Protein AF-A0A6P1E0A5-F1 (afdb_monomer)

Radius of gyration: 23.06 Å; Cα contacts (8 Å, |Δi|>4): 141; chains: 1; bounding box: 55×41×61 Å

Foldseek 3Di:
DDDLDDADPCLLVLCCVFLNNVLVVLLVVLCVVVVDDPSLSRLLSLLSSVVRVVCVVVVHHLQPDDPVVLVCCLPPDLVVDPDDDPHDSPSVSNVVSSVSSNVSCVVVVSYDDDPPPQFLLNVVLVVVLCCCCPVVVDDPVVSVVVSVLSSVLQCVPAVRHHDDVVPDDPVSVVVSVVVVVVVDDDDDDD

Mean predicted aligned error: 14.22 Å

Organism: NCBI:txid329406

pLDDT: mean 79.17, std 15.03, range [32.56, 96.06]

Structure (mmCIF, N/CA/C/O backbone):
data_AF-A0A6P1E0A5-F1
#
_entry.id   AF-A0A6P1E0A5-F1
#
loop_
_atom_site.group_PDB
_atom_site.id
_atom_site.type_symbol
_atom_site.label_atom_id
_atom_site.label_alt_id
_atom_site.label_comp_id
_atom_site.label_asym_id
_atom_site.label_entity_id
_atom_site.label_seq_id
_atom_site.pdbx_PDB_ins_code
_atom_site.Cartn_x
_atom_site.Cartn_y
_atom_site.Cartn_z
_atom_site.occupancy
_atom_site.B_iso_or_equiv
_atom_site.auth_seq_id
_atom_site.auth_comp_id
_atom_site.auth_asym_id
_atom_site.auth_atom_id
_atom_site.pdbx_PDB_model_num
ATOM 1 N N . MET A 1 1 ? 27.255 8.316 -1.047 1.00 32.91 1 MET A N 1
ATOM 2 C CA . MET A 1 1 ? 27.392 8.522 -2.504 1.00 32.91 1 MET A CA 1
ATOM 3 C C . MET A 1 1 ? 27.070 7.199 -3.178 1.00 32.91 1 MET A C 1
ATOM 5 O O . MET A 1 1 ? 27.947 6.353 -3.277 1.00 32.91 1 MET A O 1
ATOM 9 N N . SER A 1 2 ? 25.804 6.977 -3.526 1.00 33.69 2 SER A N 1
ATOM 10 C CA . SER A 1 2 ? 25.367 5.739 -4.181 1.00 33.69 2 SER A CA 1
ATOM 11 C C . SER A 1 2 ? 25.356 5.966 -5.686 1.00 33.69 2 SER A C 1
ATOM 13 O O . SER A 1 2 ? 24.754 6.924 -6.163 1.00 33.69 2 SER A O 1
ATOM 15 N N . ALA A 1 3 ? 26.085 5.127 -6.417 1.00 36.06 3 ALA A N 1
ATOM 16 C CA . ALA A 1 3 ? 26.176 5.195 -7.865 1.00 36.06 3 ALA A CA 1
ATOM 17 C C . ALA A 1 3 ? 24.828 4.811 -8.489 1.00 36.06 3 ALA A C 1
ATOM 19 O O . ALA A 1 3 ? 24.363 3.682 -8.333 1.00 36.06 3 ALA A O 1
ATOM 20 N N . THR A 1 4 ? 24.211 5.752 -9.203 1.00 46.88 4 THR A N 1
ATOM 21 C CA . THR A 1 4 ? 23.008 5.523 -10.005 1.00 46.88 4 THR A CA 1
ATOM 22 C C . THR A 1 4 ? 23.359 4.561 -11.133 1.00 46.88 4 THR A C 1
ATOM 24 O O . THR A 1 4 ? 24.005 4.929 -12.114 1.00 46.88 4 THR A O 1
ATOM 27 N N . ARG A 1 5 ? 22.988 3.293 -10.971 1.00 43.75 5 ARG A N 1
ATOM 28 C CA . ARG A 1 5 ? 23.180 2.276 -12.000 1.00 43.75 5 ARG A CA 1
ATOM 29 C C . ARG A 1 5 ? 22.113 2.495 -13.085 1.00 43.75 5 ARG A C 1
ATOM 31 O O . ARG A 1 5 ? 20.936 2.564 -12.736 1.00 43.75 5 ARG A O 1
ATOM 38 N N . PRO A 1 6 ? 22.477 2.632 -14.371 1.00 39.66 6 PRO A N 1
ATOM 39 C CA . PRO A 1 6 ? 21.490 2.848 -15.423 1.00 39.66 6 PRO A CA 1
ATOM 40 C C . PRO A 1 6 ? 20.564 1.628 -15.528 1.00 39.66 6 PRO A C 1
ATOM 42 O O . PRO A 1 6 ? 21.035 0.486 -15.505 1.00 39.66 6 PRO A O 1
ATOM 45 N N . LEU A 1 7 ? 19.250 1.862 -15.627 1.00 51.41 7 LEU A N 1
ATOM 46 C CA . LEU A 1 7 ? 18.305 0.808 -15.997 1.00 51.41 7 LEU A CA 1
ATOM 47 C C . LEU A 1 7 ? 18.666 0.280 -17.383 1.00 51.41 7 LEU A C 1
ATOM 49 O O . LEU A 1 7 ? 18.986 1.056 -18.285 1.00 51.41 7 LEU A O 1
ATOM 53 N N . SER A 1 8 ? 18.590 -1.034 -17.569 1.00 52.09 8 SER A N 1
ATOM 54 C CA . SER A 1 8 ? 18.714 -1.611 -18.902 1.00 52.09 8 SER A CA 1
ATOM 55 C C . SER A 1 8 ? 17.467 -1.300 -19.746 1.00 52.09 8 SER A C 1
ATOM 57 O O . SER A 1 8 ? 16.379 -1.107 -19.193 1.00 52.09 8 SER A O 1
ATOM 59 N N . PRO A 1 9 ? 17.576 -1.313 -21.084 1.00 46.72 9 PRO A N 1
ATOM 60 C CA . PRO A 1 9 ? 16.407 -1.333 -21.959 1.00 46.72 9 PRO A CA 1
ATOM 61 C C . PRO A 1 9 ? 15.573 -2.579 -21.610 1.00 46.72 9 PRO A C 1
ATOM 63 O O . PRO A 1 9 ? 16.135 -3.669 -21.518 1.00 46.72 9 PRO A O 1
ATOM 66 N N . GLY A 1 10 ? 14.274 -2.428 -21.330 1.00 69.31 10 GLY A N 1
ATOM 67 C CA . GLY A 1 10 ? 13.364 -3.562 -21.086 1.00 69.31 10 GLY A CA 1
ATOM 68 C C . GLY A 1 10 ? 12.400 -3.428 -19.901 1.00 69.31 10 GLY A C 1
ATOM 69 O O . GLY A 1 10 ? 11.412 -4.150 -19.854 1.00 69.31 10 GLY A O 1
ATOM 70 N N . THR A 1 11 ? 12.607 -2.498 -18.963 1.00 79.75 11 THR A N 1
ATOM 71 C CA . THR A 1 11 ? 11.706 -2.335 -17.798 1.00 79.75 11 THR A CA 1
ATOM 72 C C . THR A 1 11 ? 10.289 -1.925 -18.206 1.00 79.75 11 THR A C 1
ATOM 74 O O . THR A 1 11 ? 9.312 -2.528 -17.772 1.00 79.75 11 THR A O 1
ATOM 77 N N . ARG A 1 12 ? 10.167 -0.923 -19.084 1.00 86.50 12 ARG A N 1
ATOM 78 C CA . ARG A 1 12 ? 8.861 -0.498 -19.606 1.00 86.50 12 ARG A CA 1
ATOM 79 C C . ARG A 1 12 ? 8.202 -1.577 -20.461 1.00 86.50 12 ARG A C 1
ATOM 81 O O . ARG A 1 12 ? 6.985 -1.698 -20.430 1.00 86.50 12 ARG A O 1
ATOM 88 N N . ASP A 1 13 ? 8.987 -2.362 -21.189 1.00 88.69 13 ASP A N 1
ATOM 89 C CA . ASP A 1 13 ? 8.454 -3.415 -22.056 1.00 88.69 13 ASP A CA 1
ATOM 90 C C . ASP A 1 13 ? 7.890 -4.581 -21.242 1.00 88.69 13 ASP A C 1
ATOM 92 O O . ASP A 1 13 ? 6.838 -5.104 -21.590 1.00 88.69 13 ASP A O 1
ATOM 96 N N . VAL A 1 14 ? 8.512 -4.910 -20.102 1.00 87.81 14 VAL A N 1
ATOM 97 C CA . VAL A 1 14 ? 7.944 -5.847 -19.119 1.00 87.81 14 VAL A CA 1
ATOM 98 C C . VAL A 1 14 ? 6.580 -5.362 -18.634 1.00 87.81 14 VAL A C 1
ATOM 100 O O . VAL A 1 14 ? 5.621 -6.121 -18.667 1.00 87.81 14 VAL A O 1
ATOM 103 N N . VAL A 1 15 ? 6.459 -4.093 -18.230 1.00 91.44 15 VAL A N 1
ATOM 104 C CA . VAL A 1 15 ? 5.166 -3.567 -17.756 1.00 91.44 15 VAL A CA 1
ATOM 105 C C . VAL A 1 15 ? 4.123 -3.577 -18.879 1.00 91.44 15 VAL A C 1
ATOM 107 O O . VAL A 1 15 ? 2.984 -3.974 -18.647 1.00 91.44 15 VAL A O 1
ATOM 110 N N . ARG A 1 16 ? 4.508 -3.214 -20.109 1.00 92.62 16 ARG A N 1
ATOM 111 C CA . ARG A 1 16 ? 3.626 -3.241 -21.292 1.00 92.62 16 ARG A CA 1
ATOM 112 C C . ARG A 1 16 ? 3.158 -4.641 -21.690 1.00 92.62 16 ARG A C 1
ATOM 114 O O . ARG A 1 16 ? 2.115 -4.753 -22.322 1.00 92.62 16 ARG A O 1
ATOM 121 N N . ALA A 1 17 ? 3.921 -5.679 -21.361 1.00 90.69 17 ALA A N 1
ATOM 122 C CA . ALA A 1 17 ? 3.547 -7.069 -21.606 1.00 90.69 17 ALA A CA 1
ATOM 123 C C . ALA A 1 17 ? 2.660 -7.664 -20.495 1.00 90.69 17 ALA A C 1
ATOM 125 O O . ALA A 1 17 ? 2.172 -8.780 -20.644 1.00 90.69 17 ALA A O 1
ATOM 126 N N . SER A 1 18 ? 2.437 -6.917 -19.410 1.00 91.19 18 SER A N 1
ATOM 127 C CA . SER A 1 18 ? 1.736 -7.376 -18.212 1.00 91.19 18 SER A CA 1
ATOM 128 C C . SER A 1 18 ? 0.316 -6.798 -18.101 1.00 91.19 18 SER A C 1
ATOM 130 O O . SER A 1 18 ? -0.016 -5.830 -18.794 1.00 91.19 18 SER A O 1
ATOM 132 N N . PRO A 1 19 ? -0.510 -7.291 -17.157 1.00 92.94 19 PRO A N 1
ATOM 133 C CA . PRO A 1 19 ? -1.817 -6.701 -16.857 1.00 92.94 19 PRO A CA 1
ATOM 134 C C . PRO A 1 19 ? -1.768 -5.208 -16.479 1.00 92.94 19 PRO A C 1
ATOM 136 O O . PRO A 1 19 ? -2.765 -4.508 -16.624 1.00 92.94 19 PRO A O 1
ATOM 139 N N . LEU A 1 20 ? -0.612 -4.690 -16.042 1.00 95.19 20 LEU A N 1
ATOM 140 C CA . LEU A 1 20 ? -0.429 -3.279 -15.684 1.00 95.19 20 LEU A CA 1
ATOM 141 C C . LEU A 1 20 ? -0.276 -2.336 -16.891 1.00 95.19 20 LEU A C 1
ATOM 143 O O . LEU A 1 20 ? -0.230 -1.119 -16.706 1.00 95.19 20 LEU A O 1
ATOM 147 N N . ALA A 1 21 ? -0.210 -2.861 -18.119 1.00 95.12 21 ALA A N 1
ATOM 148 C CA . ALA A 1 21 ? 0.003 -2.068 -19.330 1.00 95.12 21 ALA A CA 1
ATOM 149 C C . ALA A 1 21 ? -0.958 -0.868 -19.498 1.00 95.12 21 ALA A C 1
ATOM 151 O O . ALA A 1 21 ? -0.460 0.214 -19.824 1.00 95.12 21 ALA A O 1
ATOM 152 N N . PRO A 1 22 ? -2.280 -0.986 -19.237 1.00 96.06 22 PRO A N 1
ATOM 153 C CA . PRO A 1 22 ? -3.210 0.140 -19.375 1.00 96.06 22 PRO A CA 1
ATOM 154 C C . PRO A 1 22 ? -2.927 1.294 -18.404 1.00 96.06 22 PRO A C 1
ATOM 156 O O . PRO A 1 22 ? -3.242 2.441 -18.702 1.00 96.06 22 PRO A O 1
ATOM 159 N N . TYR A 1 23 ? -2.294 1.006 -17.265 1.00 95.31 23 TYR A N 1
ATOM 160 C CA . TYR A 1 23 ? -2.095 1.959 -16.168 1.00 95.31 23 TYR A CA 1
ATOM 161 C C . TYR A 1 23 ? -0.706 2.601 -16.169 1.00 95.31 23 TYR A C 1
ATOM 163 O O . TYR A 1 23 ? -0.433 3.490 -15.365 1.00 95.31 23 TYR A O 1
ATOM 171 N N . LEU A 1 24 ? 0.178 2.191 -17.085 1.00 94.06 24 LEU A N 1
ATOM 172 C CA . LEU A 1 24 ? 1.542 2.714 -17.168 1.00 94.06 24 LEU A CA 1
ATOM 173 C C . LEU A 1 24 ? 1.568 4.230 -17.421 1.00 94.06 24 LEU A C 1
ATOM 175 O O . LEU A 1 24 ? 2.364 4.936 -16.810 1.00 94.06 24 LEU A O 1
ATOM 179 N N . GLN A 1 25 ? 0.684 4.741 -18.284 1.00 93.81 25 GLN A N 1
ATOM 180 C CA . GLN A 1 25 ? 0.610 6.178 -18.565 1.00 93.81 25 GLN A CA 1
ATOM 181 C C . GLN A 1 25 ? 0.106 6.974 -17.354 1.00 93.81 25 GLN A C 1
ATOM 183 O O . GLN A 1 25 ? 0.670 8.019 -17.036 1.00 93.81 25 GLN A O 1
ATOM 188 N N . ALA A 1 26 ? -0.922 6.473 -16.664 1.00 94.00 26 ALA A N 1
ATOM 189 C CA . ALA A 1 26 ? -1.436 7.091 -15.443 1.00 94.00 26 ALA A CA 1
ATOM 190 C C . ALA A 1 26 ? -0.371 7.097 -14.333 1.00 94.00 26 ALA A C 1
ATOM 192 O O . ALA A 1 26 ? -0.209 8.085 -13.622 1.00 94.00 26 ALA A O 1
ATOM 193 N N . PHE A 1 27 ? 0.421 6.026 -14.235 1.00 94.56 27 PHE A N 1
ATOM 194 C CA . PHE A 1 27 ? 1.542 5.944 -13.306 1.00 94.56 27 PHE A CA 1
ATOM 195 C C . PHE A 1 27 ? 2.652 6.954 -13.630 1.00 94.56 27 PHE A C 1
ATOM 197 O O . PHE A 1 27 ? 3.130 7.640 -12.727 1.00 94.56 27 PHE A O 1
ATOM 204 N N . ASP A 1 28 ? 3.031 7.098 -14.903 1.00 92.50 28 ASP A N 1
ATOM 205 C CA . ASP A 1 28 ? 3.997 8.115 -15.336 1.00 92.50 28 ASP A CA 1
ATOM 206 C C . ASP A 1 28 ? 3.495 9.536 -14.999 1.00 92.50 28 ASP A C 1
ATOM 208 O O . ASP A 1 28 ? 4.218 10.307 -14.364 1.00 92.50 28 ASP A O 1
ATOM 212 N N . GLY A 1 29 ? 2.231 9.848 -15.311 1.00 92.06 29 GLY A N 1
ATOM 213 C CA . GLY A 1 29 ? 1.610 11.135 -14.973 1.00 92.06 29 GLY A CA 1
ATOM 214 C C . GLY A 1 29 ? 1.576 11.407 -13.464 1.00 92.06 29 GLY A C 1
ATOM 215 O O . GLY A 1 29 ? 1.960 12.485 -13.013 1.00 92.06 29 GLY A O 1
ATOM 216 N N . TYR A 1 30 ? 1.226 10.400 -12.660 1.00 92.94 30 TYR A N 1
ATOM 217 C CA . TYR A 1 30 ? 1.220 10.491 -11.196 1.00 92.94 30 TYR A CA 1
ATOM 218 C C . TYR A 1 30 ? 2.597 10.864 -10.618 1.00 92.94 30 TYR A C 1
ATOM 220 O O . TYR A 1 30 ? 2.685 11.616 -9.635 1.00 92.94 30 TYR A O 1
ATOM 228 N N . LEU A 1 31 ? 3.678 10.339 -11.206 1.00 91.69 31 LEU A N 1
ATOM 229 C CA . LEU A 1 31 ? 5.045 10.650 -10.790 1.00 91.69 31 LEU A CA 1
ATOM 230 C C . LEU A 1 31 ? 5.478 12.059 -11.213 1.00 91.69 31 LEU A C 1
ATOM 232 O O . LEU A 1 31 ? 6.142 12.753 -10.435 1.00 91.69 31 LEU A O 1
ATOM 236 N N . GLU A 1 32 ? 5.089 12.489 -12.414 1.00 90.50 32 GLU A N 1
ATOM 237 C CA . GLU A 1 32 ? 5.356 13.836 -12.929 1.00 90.50 32 GLU A CA 1
ATOM 238 C C . GLU A 1 32 ? 4.661 14.915 -12.089 1.00 90.50 32 GLU A C 1
ATOM 240 O O . GLU A 1 32 ? 5.301 15.888 -11.678 1.00 90.50 32 GLU A O 1
ATOM 245 N N . GLU A 1 33 ? 3.387 14.716 -11.742 1.00 88.19 33 GLU A N 1
ATOM 246 C CA . GLU A 1 33 ? 2.609 15.631 -10.896 1.00 88.19 33 GLU A CA 1
ATOM 247 C C . GLU A 1 33 ? 3.257 15.862 -9.525 1.00 88.19 33 GLU A C 1
ATOM 249 O O . GLU A 1 33 ? 3.254 16.977 -8.994 1.00 88.19 33 GLU A O 1
ATOM 254 N N . ARG A 1 34 ? 3.869 14.816 -8.962 1.00 88.25 34 ARG A N 1
ATOM 255 C CA . ARG A 1 34 ? 4.587 14.864 -7.678 1.00 88.25 34 ARG A CA 1
ATOM 256 C C . ARG A 1 34 ? 6.028 15.346 -7.798 1.00 88.25 34 ARG A C 1
ATOM 258 O O . ARG A 1 34 ? 6.707 15.472 -6.780 1.00 88.25 34 ARG A O 1
ATOM 265 N N . ARG A 1 35 ? 6.477 15.675 -9.014 1.00 89.00 35 ARG A N 1
ATOM 266 C CA . ARG A 1 35 ? 7.799 16.245 -9.313 1.00 89.00 35 ARG A CA 1
ATOM 267 C C . ARG A 1 35 ? 8.953 15.377 -8.813 1.00 89.00 35 ARG A C 1
ATOM 269 O O . ARG A 1 35 ? 9.975 15.897 -8.359 1.00 89.00 35 ARG A O 1
ATOM 276 N N . TYR A 1 36 ? 8.800 14.057 -8.895 1.00 86.31 36 TYR A N 1
ATOM 277 C CA . TYR A 1 36 ? 9.909 13.156 -8.599 1.00 86.31 36 TYR A CA 1
ATOM 278 C C . TYR A 1 36 ? 11.055 13.378 -9.591 1.00 86.31 36 TYR A C 1
ATOM 280 O O . TYR A 1 36 ? 10.841 13.595 -10.784 1.00 86.31 36 TYR A O 1
ATOM 288 N N . ALA A 1 37 ? 12.294 13.304 -9.100 1.00 85.69 37 ALA A N 1
ATOM 289 C CA . ALA A 1 37 ? 13.467 13.373 -9.961 1.00 85.69 37 ALA A CA 1
ATOM 290 C C . ALA A 1 37 ? 13.457 12.216 -10.974 1.00 85.69 37 ALA A C 1
ATOM 292 O O . ALA A 1 37 ? 13.047 11.101 -10.647 1.00 85.69 37 ALA A O 1
ATOM 293 N N . THR A 1 38 ? 13.982 12.442 -12.182 1.00 83.50 38 THR A N 1
ATOM 294 C CA . THR A 1 38 ? 14.011 11.429 -13.253 1.00 83.50 38 THR A CA 1
ATOM 295 C C . THR A 1 38 ? 14.673 10.125 -12.806 1.00 83.50 38 THR A C 1
ATOM 297 O O . THR A 1 38 ? 14.210 9.044 -13.162 1.00 83.50 38 THR A O 1
ATOM 300 N N . SER A 1 39 ? 15.723 10.208 -11.983 1.00 82.06 39 SER A N 1
ATOM 301 C CA . SER A 1 39 ? 16.394 9.042 -11.398 1.00 82.06 39 SER A CA 1
ATOM 302 C C . SER A 1 39 ? 15.487 8.243 -10.461 1.00 82.06 39 SER A C 1
ATOM 304 O O . SER A 1 39 ? 15.529 7.019 -10.474 1.00 82.06 39 SER A O 1
ATOM 306 N N . THR A 1 40 ? 14.639 8.915 -9.684 1.00 83.38 40 THR A N 1
ATOM 307 C CA . THR A 1 40 ? 13.686 8.280 -8.764 1.00 83.38 40 THR A CA 1
ATOM 308 C C . THR A 1 40 ? 12.520 7.654 -9.523 1.00 83.38 40 THR A C 1
ATOM 310 O O . THR A 1 40 ? 12.181 6.502 -9.276 1.00 83.38 40 THR A O 1
ATOM 313 N N . ALA A 1 41 ? 11.967 8.355 -10.519 1.00 86.56 41 ALA A N 1
ATOM 314 C CA . ALA A 1 41 ? 10.925 7.802 -11.387 1.00 86.56 41 ALA A CA 1
ATOM 315 C C . ALA A 1 41 ? 11.406 6.541 -12.126 1.00 86.56 41 ALA A C 1
ATOM 317 O O . ALA A 1 41 ? 10.697 5.547 -12.244 1.00 86.56 41 ALA A O 1
ATOM 318 N N . THR A 1 42 ? 12.664 6.561 -12.555 1.00 86.12 42 THR A N 1
ATOM 319 C CA . THR A 1 42 ? 13.373 5.417 -13.127 1.00 86.12 42 THR A CA 1
ATOM 320 C C . THR A 1 42 ? 13.436 4.249 -12.122 1.00 86.12 42 THR A C 1
ATOM 322 O O . THR A 1 42 ? 13.019 3.141 -12.459 1.00 86.12 42 THR A O 1
ATOM 325 N N . CYS A 1 43 ? 13.848 4.473 -10.867 1.00 87.00 43 CYS A N 1
ATOM 326 C CA . CYS A 1 43 ? 13.812 3.426 -9.832 1.00 87.00 43 CYS A CA 1
ATOM 327 C C . CYS A 1 43 ? 12.407 2.838 -9.633 1.00 87.00 43 CYS A C 1
ATOM 329 O O . CYS A 1 43 ? 12.260 1.615 -9.612 1.00 87.00 43 CYS A O 1
ATOM 331 N N . TYR A 1 44 ? 11.376 3.687 -9.565 1.00 90.25 44 TYR A N 1
ATOM 332 C CA . TYR A 1 44 ? 9.988 3.249 -9.393 1.00 90.25 44 TYR A CA 1
ATOM 333 C C . TYR A 1 44 ? 9.463 2.446 -10.579 1.00 90.25 44 TYR A C 1
ATOM 335 O O . TYR A 1 44 ? 8.766 1.458 -10.378 1.00 90.25 44 TYR A O 1
ATOM 343 N N . LEU A 1 45 ? 9.853 2.777 -11.809 1.00 89.06 45 LEU A N 1
ATOM 344 C CA . LEU A 1 45 ? 9.542 1.941 -12.971 1.00 89.06 45 LEU A CA 1
ATOM 345 C C . LEU A 1 45 ? 10.223 0.569 -12.884 1.00 89.06 45 LEU A C 1
ATOM 347 O O . LEU A 1 45 ? 9.613 -0.441 -13.232 1.00 89.06 45 LEU A O 1
ATOM 351 N N . GLY A 1 46 ? 11.467 0.518 -12.394 1.00 89.12 46 GLY A N 1
ATOM 352 C CA . GLY A 1 46 ? 12.173 -0.735 -12.098 1.00 89.12 46 GLY A CA 1
ATOM 353 C C . GLY A 1 46 ? 11.413 -1.612 -11.103 1.00 89.12 46 GLY A C 1
ATOM 354 O O . GLY A 1 46 ? 11.229 -2.809 -11.334 1.00 89.12 46 GLY A O 1
ATOM 355 N N . SER A 1 47 ? 10.923 -0.999 -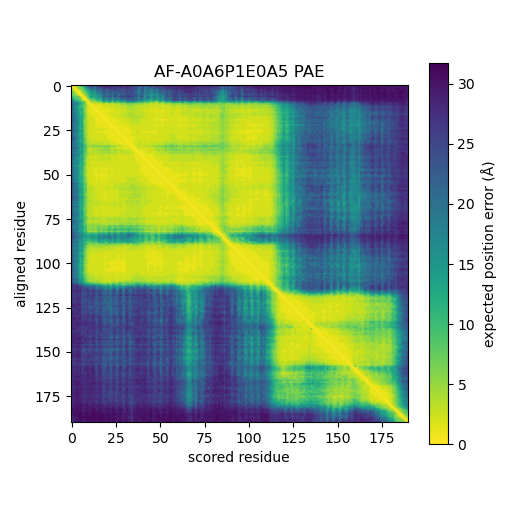10.028 1.00 90.31 47 SER A N 1
ATOM 356 C CA . SER A 1 47 ? 10.079 -1.641 -9.019 1.00 90.31 47 SER A CA 1
ATOM 357 C C . SER A 1 47 ? 8.717 -2.065 -9.581 1.00 90.31 47 SER A C 1
ATOM 359 O O . SER A 1 47 ? 8.255 -3.168 -9.299 1.00 90.31 47 SER A O 1
ATOM 361 N N . LEU A 1 48 ? 8.097 -1.253 -10.442 1.00 93.31 48 LEU A N 1
ATOM 362 C CA . LEU A 1 48 ? 6.811 -1.560 -11.072 1.00 93.31 48 LEU A CA 1
ATOM 363 C C . LEU A 1 48 ? 6.918 -2.777 -11.999 1.00 93.31 48 LEU A C 1
ATOM 365 O O . LEU A 1 48 ? 6.052 -3.646 -11.982 1.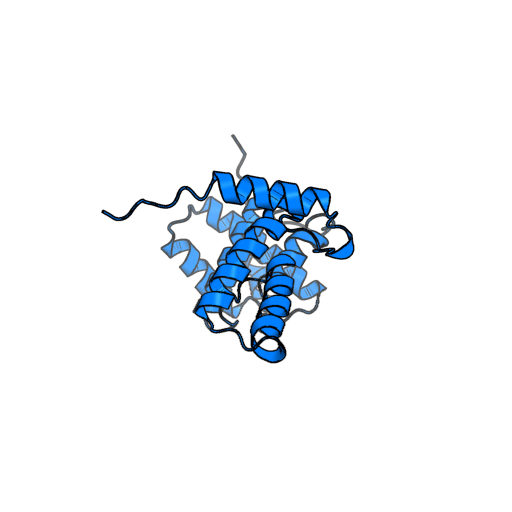0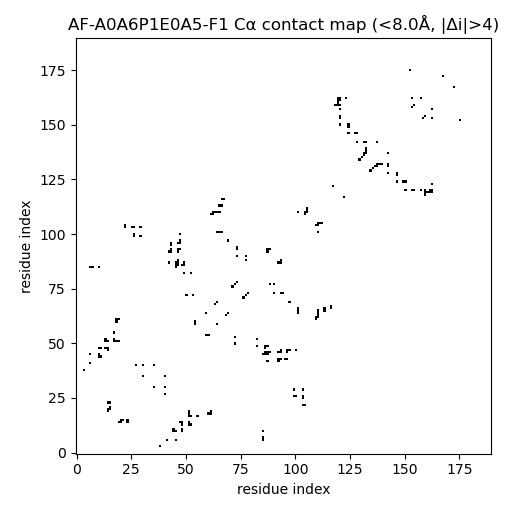0 93.31 48 LEU A O 1
ATOM 369 N N . ALA A 1 49 ? 8.014 -2.894 -12.753 1.00 91.69 49 ALA A N 1
ATOM 370 C CA . ALA A 1 49 ? 8.290 -4.080 -13.562 1.00 91.69 49 ALA A CA 1
ATOM 371 C C . ALA A 1 49 ? 8.511 -5.344 -12.714 1.00 91.69 49 ALA A C 1
ATOM 373 O O . ALA A 1 49 ? 8.237 -6.454 -13.171 1.00 91.69 49 ALA A O 1
ATOM 374 N N . HIS A 1 50 ? 9.003 -5.204 -11.479 1.00 92.50 50 HIS A N 1
ATOM 375 C CA . HIS A 1 50 ? 9.108 -6.328 -10.548 1.00 92.50 50 HIS A CA 1
ATOM 376 C C . HIS A 1 50 ? 7.725 -6.767 -10.059 1.00 92.50 50 HIS A C 1
ATOM 378 O O . HIS A 1 50 ? 7.439 -7.962 -10.091 1.00 92.50 50 HIS A O 1
ATOM 384 N N . VAL A 1 51 ? 6.850 -5.820 -9.705 1.00 93.00 51 VAL A N 1
ATOM 385 C CA . VAL A 1 51 ? 5.446 -6.116 -9.373 1.00 93.00 51 VAL A CA 1
ATOM 386 C C . VAL A 1 51 ? 4.750 -6.806 -10.550 1.00 93.00 51 VAL A C 1
ATOM 388 O O . VAL A 1 51 ? 4.170 -7.869 -10.361 1.00 93.00 51 VAL A O 1
ATOM 391 N N . ALA A 1 52 ? 4.890 -6.279 -11.770 1.00 93.00 52 ALA A N 1
ATOM 392 C CA . ALA A 1 52 ? 4.325 -6.865 -12.989 1.00 93.00 52 ALA A CA 1
ATOM 393 C C . ALA A 1 52 ? 4.726 -8.340 -13.181 1.00 93.00 52 ALA A C 1
ATOM 395 O O . ALA A 1 52 ? 3.879 -9.203 -13.395 1.00 93.00 52 ALA A O 1
ATOM 396 N N . ARG A 1 53 ? 6.019 -8.649 -13.031 1.00 90.94 53 ARG A N 1
ATOM 397 C CA . ARG A 1 53 ? 6.528 -10.027 -13.130 1.00 90.94 53 ARG A CA 1
ATOM 398 C C . ARG A 1 53 ? 5.995 -10.934 -12.034 1.00 90.94 53 ARG A C 1
ATOM 400 O O . ARG A 1 53 ? 5.730 -12.102 -12.285 1.00 90.94 53 ARG A O 1
ATOM 407 N N . TRP A 1 54 ? 5.880 -10.417 -10.816 1.00 92.38 54 TRP A N 1
ATOM 408 C CA . TRP A 1 54 ? 5.316 -11.182 -9.712 1.00 92.38 54 TRP A CA 1
ATOM 409 C C . TRP A 1 54 ? 3.830 -11.486 -9.945 1.00 92.38 54 TRP A C 1
ATOM 411 O O . TRP A 1 54 ? 3.403 -12.613 -9.725 1.00 92.38 54 TRP A O 1
ATOM 421 N N . MET A 1 55 ? 3.063 -10.533 -10.483 1.00 93.69 55 MET A N 1
ATOM 422 C CA . MET A 1 55 ? 1.669 -10.769 -10.867 1.00 93.69 55 MET A CA 1
ATOM 423 C C . MET A 1 55 ? 1.536 -11.867 -11.923 1.00 93.69 55 MET A C 1
ATOM 425 O O . MET A 1 55 ? 0.650 -12.706 -11.809 1.00 93.69 55 MET A O 1
ATOM 429 N N . GLU A 1 56 ? 2.422 -11.901 -12.921 1.00 91.38 56 GLU A N 1
ATOM 430 C CA . GLU A 1 56 ? 2.442 -12.976 -13.923 1.00 91.38 56 GLU A CA 1
ATOM 431 C C . GLU A 1 56 ? 2.743 -14.347 -13.301 1.00 91.38 56 GLU A C 1
ATOM 433 O O . GLU A 1 56 ? 2.097 -15.330 -13.657 1.00 91.38 56 GLU A O 1
ATOM 438 N N . GLN A 1 57 ? 3.691 -14.413 -12.359 1.00 89.56 57 GLN A N 1
ATOM 439 C CA . GLN A 1 57 ? 4.049 -15.648 -11.648 1.00 89.56 57 GLN A CA 1
ATOM 440 C C . GLN A 1 57 ? 2.901 -16.177 -10.779 1.00 89.56 57 GLN A C 1
ATOM 442 O O . GLN A 1 57 ? 2.677 -17.383 -10.727 1.00 89.56 57 GLN A O 1
ATOM 447 N N . GLU A 1 58 ? 2.170 -15.277 -10.127 1.00 89.38 58 GLU A N 1
ATOM 448 C CA . GLU A 1 58 ? 1.054 -15.600 -9.232 1.00 89.38 58 GLU A CA 1
ATOM 449 C C . GLU A 1 58 ? -0.309 -15.630 -9.946 1.00 89.38 58 GLU A C 1
ATOM 451 O O . GLU A 1 58 ? -1.337 -15.834 -9.301 1.00 89.38 58 GLU A O 1
ATOM 456 N N . HIS A 1 59 ? -0.334 -15.417 -11.268 1.00 92.00 59 HIS A N 1
ATOM 457 C CA . HIS A 1 59 ? -1.548 -15.317 -12.085 1.00 92.00 59 HIS A CA 1
ATOM 458 C C . HIS A 1 59 ? -2.578 -14.299 -11.553 1.00 92.00 59 HIS A C 1
ATOM 460 O O . HIS A 1 59 ? -3.783 -14.550 -11.569 1.00 92.00 59 HIS A O 1
ATOM 466 N N . LEU A 1 60 ? -2.100 -13.145 -11.083 1.00 92.44 60 LEU A N 1
ATOM 467 C CA . LEU A 1 60 ? -2.926 -12.077 -10.521 1.00 92.44 60 LEU A CA 1
ATOM 468 C C . LEU A 1 60 ? -3.412 -11.104 -11.601 1.00 92.44 60 LEU A C 1
ATOM 470 O O . LEU A 1 60 ? -2.620 -10.561 -12.375 1.00 92.44 60 LEU A O 1
ATOM 474 N N . ALA A 1 61 ? -4.713 -10.827 -11.595 1.00 92.50 61 ALA A N 1
ATOM 475 C CA . ALA A 1 61 ? -5.314 -9.720 -12.328 1.00 92.50 61 ALA A CA 1
ATOM 476 C C . ALA A 1 61 ? -5.138 -8.391 -11.566 1.00 92.50 61 ALA A C 1
ATOM 478 O O . ALA A 1 61 ? -4.886 -8.382 -10.358 1.00 92.50 61 ALA A O 1
ATOM 479 N N . VAL A 1 62 ? -5.268 -7.251 -12.254 1.00 94.56 62 VAL A N 1
ATOM 480 C CA . VAL A 1 62 ? -5.051 -5.927 -11.634 1.00 94.56 62 VAL A CA 1
ATOM 481 C C . VAL A 1 62 ? -6.113 -5.616 -10.582 1.00 94.56 62 VAL A C 1
ATOM 483 O O . VAL A 1 62 ? -5.812 -5.021 -9.554 1.00 94.56 62 VAL A O 1
ATOM 486 N N . GLU A 1 63 ? -7.340 -6.072 -10.806 1.00 91.50 63 GLU A N 1
ATOM 487 C CA . GLU A 1 63 ? -8.498 -5.879 -9.931 1.00 91.50 63 GLU A CA 1
ATOM 488 C C . GLU A 1 63 ? -8.345 -6.615 -8.592 1.00 91.50 63 GLU A C 1
ATOM 490 O O . GLU A 1 63 ? -9.040 -6.309 -7.627 1.00 91.50 63 GLU A O 1
ATOM 495 N N . GLN A 1 64 ? -7.436 -7.593 -8.528 1.00 86.44 64 GLN A N 1
ATOM 496 C CA . GLN A 1 64 ? -7.113 -8.329 -7.307 1.00 86.44 64 GLN A CA 1
ATOM 497 C C . GLN A 1 64 ? -6.045 -7.624 -6.466 1.00 86.44 64 GLN A C 1
ATOM 499 O O . GLN A 1 64 ? -5.728 -8.098 -5.378 1.00 86.44 64 GLN A O 1
ATOM 504 N N . LEU A 1 65 ? -5.447 -6.537 -6.960 1.00 89.19 65 LEU A N 1
ATOM 505 C CA . LEU A 1 65 ? -4.453 -5.796 -6.198 1.00 89.19 65 LEU A CA 1
ATOM 506 C C . LEU A 1 65 ? -5.125 -4.974 -5.100 1.00 89.19 65 LEU A C 1
ATOM 508 O O . LEU A 1 65 ? -5.977 -4.129 -5.352 1.00 89.19 65 LEU A O 1
ATOM 512 N N . ASP A 1 66 ? -4.661 -5.167 -3.875 1.00 86.69 66 ASP A N 1
ATOM 513 C CA . ASP A 1 66 ? -5.004 -4.343 -2.728 1.00 86.69 66 ASP A CA 1
ATOM 514 C C . ASP A 1 66 ? -3.794 -4.223 -1.784 1.00 86.69 66 ASP A C 1
ATOM 516 O O . ASP A 1 66 ? -2.678 -4.668 -2.092 1.00 86.69 66 ASP A O 1
ATOM 520 N N . ASP A 1 67 ? -4.000 -3.588 -0.630 1.00 82.06 67 ASP A N 1
ATOM 521 C CA . ASP A 1 67 ? -2.954 -3.413 0.376 1.00 82.06 67 ASP A CA 1
ATOM 522 C C . ASP A 1 67 ? -2.413 -4.763 0.892 1.00 82.06 67 ASP A C 1
ATOM 524 O O . ASP A 1 67 ? -1.221 -4.877 1.178 1.00 82.06 67 ASP A O 1
ATOM 528 N N . VAL A 1 68 ? -3.257 -5.799 0.973 1.00 80.88 68 VAL A N 1
ATOM 529 C CA . VAL A 1 68 ? -2.896 -7.135 1.471 1.00 80.88 68 VAL A CA 1
ATOM 530 C C . VAL A 1 68 ? -2.067 -7.885 0.433 1.00 80.88 68 VAL A C 1
ATOM 532 O O . VAL A 1 68 ? -1.013 -8.436 0.756 1.00 80.88 68 VAL A O 1
ATOM 535 N N . VAL A 1 69 ? -2.492 -7.867 -0.830 1.00 85.00 69 VAL A N 1
ATOM 536 C CA . VAL A 1 69 ? -1.784 -8.516 -1.934 1.00 85.00 69 VAL A CA 1
ATOM 537 C C . VAL A 1 69 ? -0.403 -7.889 -2.127 1.00 85.00 69 VAL A C 1
ATOM 539 O O . VAL A 1 69 ? 0.591 -8.612 -2.215 1.00 85.00 69 VAL A O 1
ATOM 542 N N . LEU A 1 70 ? -0.285 -6.558 -2.106 1.00 88.12 70 LEU A N 1
ATOM 543 C CA . LEU A 1 70 ? 1.031 -5.919 -2.209 1.00 88.12 70 LEU A CA 1
ATOM 544 C C . LEU A 1 70 ? 1.873 -6.064 -0.930 1.00 88.12 70 LEU A C 1
ATOM 546 O O . LEU A 1 70 ? 3.099 -6.139 -1.020 1.00 88.12 70 LEU A O 1
ATOM 550 N N . ALA A 1 71 ? 1.266 -6.192 0.254 1.00 81.12 71 ALA A N 1
ATOM 551 C CA . ALA A 1 71 ? 2.005 -6.572 1.460 1.00 81.12 71 ALA A CA 1
ATOM 552 C C . ALA A 1 71 ? 2.594 -7.988 1.343 1.00 81.12 71 ALA A C 1
ATOM 554 O O . ALA A 1 71 ? 3.735 -8.202 1.753 1.00 81.12 71 ALA A O 1
ATOM 555 N N . ARG A 1 72 ? 1.871 -8.928 0.718 1.00 83.38 72 ARG A N 1
ATOM 556 C CA . ARG A 1 72 ? 2.359 -10.284 0.426 1.00 83.38 72 ARG A CA 1
ATOM 557 C C . ARG A 1 72 ? 3.561 -10.265 -0.514 1.00 83.38 72 ARG A C 1
ATOM 559 O O . ARG A 1 72 ? 4.570 -10.910 -0.241 1.00 83.38 72 ARG A O 1
ATOM 566 N N . PHE A 1 73 ? 3.501 -9.465 -1.578 1.00 87.31 73 PHE A N 1
ATOM 567 C CA . PHE A 1 73 ? 4.654 -9.235 -2.453 1.00 87.31 73 PHE A CA 1
ATOM 568 C C . PHE A 1 73 ? 5.889 -8.789 -1.656 1.00 87.31 73 PHE A C 1
ATOM 570 O O . PHE A 1 73 ? 6.964 -9.376 -1.783 1.00 87.31 73 PHE A O 1
ATOM 577 N N . LEU A 1 74 ? 5.731 -7.787 -0.789 1.00 83.94 74 LEU A N 1
ATOM 578 C CA . LEU A 1 74 ? 6.833 -7.220 -0.010 1.00 83.94 74 LEU A CA 1
ATOM 579 C C . LEU A 1 74 ? 7.355 -8.159 1.088 1.00 83.94 74 LEU A C 1
ATOM 581 O O . LEU A 1 74 ? 8.552 -8.157 1.370 1.00 83.94 74 LEU A O 1
ATOM 585 N N . GLY A 1 75 ? 6.466 -8.907 1.743 1.00 77.06 75 GLY A N 1
ATOM 586 C CA . GLY A 1 75 ? 6.780 -9.724 2.915 1.00 77.06 75 GLY A CA 1
ATOM 587 C C . GLY A 1 75 ? 7.191 -11.159 2.596 1.00 77.06 75 GLY A C 1
ATOM 588 O O . GLY A 1 75 ? 8.014 -11.723 3.312 1.00 77.06 75 GLY A O 1
ATOM 589 N N . GLU A 1 76 ? 6.655 -11.745 1.528 1.00 79.62 76 GLU A N 1
ATOM 590 C CA . GLU A 1 76 ? 6.850 -13.165 1.211 1.00 79.62 76 GLU A CA 1
ATOM 591 C C . GLU A 1 76 ? 7.741 -13.354 -0.018 1.00 79.62 76 GLU A C 1
ATOM 593 O O . GLU A 1 76 ? 8.708 -14.121 0.030 1.00 79.62 76 GLU A O 1
ATOM 598 N N . HIS A 1 77 ? 7.470 -12.610 -1.098 1.00 87.50 77 HIS A N 1
ATOM 599 C CA . HIS A 1 77 ? 8.209 -12.748 -2.356 1.00 87.50 77 HIS A CA 1
ATOM 600 C C . HIS A 1 77 ? 9.562 -12.044 -2.327 1.00 87.50 77 HIS A C 1
ATOM 602 O O . HIS A 1 77 ? 10.588 -12.677 -2.570 1.00 87.50 77 HIS A O 1
ATOM 608 N N . VAL A 1 78 ? 9.595 -10.741 -2.025 1.00 86.88 78 VAL A N 1
ATOM 609 C CA . VAL A 1 78 ? 10.825 -9.925 -2.097 1.00 86.88 78 VAL A CA 1
ATOM 610 C C . VAL A 1 78 ? 12.007 -10.536 -1.320 1.00 86.88 78 VAL A C 1
ATOM 612 O O . VAL A 1 78 ? 13.094 -10.588 -1.904 1.00 86.88 78 VAL A O 1
ATOM 615 N N . PRO A 1 79 ? 11.846 -11.068 -0.088 1.00 82.69 79 PRO A N 1
ATOM 616 C CA . PRO A 1 79 ? 12.956 -11.675 0.656 1.00 82.69 79 PRO A CA 1
ATOM 617 C C . PRO A 1 79 ? 13.567 -12.919 -0.005 1.00 82.69 79 PRO A C 1
ATOM 619 O O . PRO A 1 79 ? 14.746 -13.201 0.198 1.00 82.69 79 PRO A O 1
ATOM 622 N N . HIS A 1 80 ? 12.790 -13.648 -0.810 1.00 82.50 80 HIS A N 1
ATOM 623 C CA . HIS A 1 80 ? 13.195 -14.909 -1.445 1.00 82.50 80 HIS A CA 1
ATOM 624 C C . HIS A 1 80 ? 13.319 -14.794 -2.972 1.00 82.50 80 HIS A C 1
ATOM 626 O O . HIS A 1 80 ? 13.521 -15.788 -3.673 1.00 82.50 80 HIS A O 1
ATOM 632 N N . CYS A 1 81 ? 13.194 -13.579 -3.504 1.00 83.19 81 CYS A N 1
ATOM 633 C CA . CYS A 1 81 ? 13.022 -13.334 -4.924 1.00 83.19 81 CYS A CA 1
ATOM 634 C C . CYS A 1 81 ? 14.276 -13.681 -5.747 1.00 83.19 81 CYS A C 1
ATOM 636 O O . CYS A 1 81 ? 15.345 -13.083 -5.591 1.00 83.19 81 CYS A O 1
ATOM 638 N N . GLN A 1 82 ? 14.097 -14.569 -6.730 1.00 79.56 82 GLN A N 1
ATOM 639 C CA . GLN A 1 82 ? 15.108 -14.932 -7.732 1.00 79.56 82 GLN A CA 1
ATOM 640 C C . GLN A 1 82 ? 14.796 -14.371 -9.130 1.00 79.56 82 GLN A C 1
ATOM 642 O O . GLN A 1 82 ? 15.368 -14.828 -10.118 1.00 79.56 82 GLN A O 1
ATOM 647 N N . CYS A 1 83 ? 13.898 -13.382 -9.244 1.00 80.50 83 CYS A N 1
ATOM 648 C CA . CYS A 1 83 ? 13.512 -12.823 -10.541 1.00 80.50 83 CYS A CA 1
ATOM 649 C C . CYS A 1 83 ? 14.752 -12.352 -11.334 1.00 80.50 83 CYS A C 1
ATOM 651 O O . CYS A 1 83 ? 15.609 -11.649 -10.774 1.00 80.50 83 CYS A O 1
ATOM 653 N N . PRO A 1 84 ? 14.859 -12.712 -12.629 1.00 68.12 84 PRO A N 1
ATOM 654 C CA . PRO A 1 84 ? 15.979 -12.299 -13.467 1.00 68.12 84 PRO A CA 1
ATOM 655 C C . PRO A 1 84 ? 16.004 -10.768 -13.576 1.00 68.12 84 PRO A C 1
ATOM 657 O O . PRO A 1 84 ? 14.954 -10.131 -13.635 1.00 68.12 84 PRO A O 1
ATOM 660 N N . GLY A 1 85 ? 17.189 -10.148 -13.572 1.00 58.12 85 GLY A N 1
ATOM 661 C CA . GLY A 1 85 ? 17.321 -8.683 -13.658 1.00 58.12 85 GLY A CA 1
ATOM 662 C C . GLY A 1 85 ? 16.637 -8.081 -14.904 1.00 58.12 85 GLY A C 1
ATOM 663 O O . GLY A 1 85 ? 16.356 -8.820 -15.850 1.00 58.12 85 GLY A O 1
ATOM 664 N N . PRO A 1 86 ? 16.338 -6.763 -14.942 1.00 57.66 86 PRO A N 1
ATOM 665 C CA . PRO A 1 86 ? 16.688 -5.691 -13.999 1.00 57.66 86 PRO A CA 1
ATOM 666 C C . PRO A 1 86 ? 15.548 -5.381 -13.001 1.00 57.66 86 PRO A C 1
ATOM 668 O O . PRO A 1 86 ? 14.762 -4.463 -13.208 1.00 57.66 86 PRO A O 1
ATOM 671 N N . VAL A 1 87 ? 15.438 -6.127 -11.904 1.00 62.25 87 VAL A N 1
ATOM 672 C CA . VAL A 1 87 ? 14.481 -5.796 -10.833 1.00 62.25 87 VAL A CA 1
ATOM 673 C C . VAL A 1 87 ? 15.188 -5.018 -9.725 1.00 62.25 87 VAL A C 1
ATOM 675 O O . VAL A 1 87 ? 16.260 -5.428 -9.267 1.00 62.25 87 VAL A O 1
ATOM 678 N N . THR A 1 88 ? 14.615 -3.887 -9.316 1.00 67.38 88 THR A N 1
ATOM 679 C CA . THR A 1 88 ? 15.053 -3.158 -8.118 1.00 67.38 88 THR A CA 1
ATOM 680 C C . THR A 1 88 ? 14.712 -4.010 -6.898 1.00 67.38 88 THR A C 1
ATOM 682 O O . THR A 1 88 ? 13.578 -4.446 -6.754 1.00 67.38 88 THR A O 1
ATOM 685 N N . ARG A 1 89 ? 15.694 -4.281 -6.030 1.00 69.50 89 ARG A N 1
ATOM 686 C CA . ARG A 1 89 ? 15.496 -5.037 -4.774 1.00 69.50 89 ARG A CA 1
ATOM 687 C C . ARG A 1 89 ? 15.518 -4.148 -3.531 1.00 69.50 89 ARG A C 1
ATOM 689 O O . ARG A 1 89 ? 15.552 -4.655 -2.414 1.00 69.50 89 ARG A O 1
ATOM 696 N N . ASP A 1 90 ? 15.551 -2.836 -3.731 1.00 80.69 90 ASP A N 1
ATOM 697 C CA . ASP A 1 90 ? 15.471 -1.882 -2.639 1.00 80.69 90 ASP A CA 1
ATOM 698 C C . ASP A 1 90 ? 14.048 -1.890 -2.066 1.00 80.69 90 ASP A C 1
ATOM 700 O O . ASP A 1 90 ? 13.070 -1.620 -2.766 1.00 80.69 90 ASP A O 1
ATOM 704 N N . LEU A 1 91 ? 13.934 -2.269 -0.795 1.00 77.56 91 LEU A N 1
ATOM 705 C CA . LEU A 1 91 ? 12.647 -2.453 -0.136 1.00 77.56 91 LEU A CA 1
ATOM 706 C C . LEU A 1 91 ? 11.902 -1.126 0.069 1.00 77.56 91 LEU A C 1
ATOM 708 O O . LEU A 1 91 ? 10.673 -1.131 0.124 1.00 77.56 91 LEU A O 1
ATOM 712 N N . GLU A 1 92 ? 12.612 -0.003 0.185 1.00 79.69 92 GLU A N 1
ATOM 713 C CA . GLU A 1 92 ? 12.001 1.320 0.326 1.00 79.69 92 GLU A CA 1
ATOM 714 C C . GLU A 1 92 ? 11.397 1.766 -1.005 1.00 79.69 92 GLU A C 1
ATOM 716 O O . GLU A 1 92 ? 10.221 2.137 -1.044 1.00 79.69 92 GLU A O 1
ATOM 721 N N . ASP A 1 93 ? 12.142 1.620 -2.104 1.00 84.62 93 ASP A N 1
ATOM 722 C CA . ASP A 1 93 ? 11.634 1.906 -3.449 1.00 84.62 93 ASP A CA 1
ATOM 723 C C . ASP A 1 93 ? 10.459 0.991 -3.816 1.00 84.62 93 ASP A C 1
ATOM 725 O O . ASP A 1 93 ? 9.483 1.446 -4.420 1.00 84.62 93 ASP A O 1
ATOM 729 N N . LEU A 1 94 ? 10.515 -0.293 -3.447 1.00 86.56 94 LEU A N 1
ATOM 730 C CA . LEU A 1 94 ? 9.424 -1.245 -3.668 1.00 86.56 94 LEU A CA 1
ATOM 731 C C . LEU A 1 94 ? 8.172 -0.866 -2.869 1.00 86.56 94 LEU A C 1
ATOM 733 O O . LEU A 1 94 ? 7.076 -0.848 -3.430 1.00 86.56 94 LEU A O 1
ATOM 737 N N . ARG A 1 95 ? 8.318 -0.509 -1.586 1.00 82.44 95 ARG A N 1
ATOM 738 C CA . ARG A 1 95 ? 7.203 -0.035 -0.746 1.00 82.44 95 ARG A CA 1
ATOM 739 C C . ARG A 1 95 ? 6.576 1.239 -1.298 1.00 82.44 95 ARG A C 1
ATOM 741 O O . ARG A 1 95 ? 5.354 1.300 -1.427 1.00 82.44 95 ARG A O 1
ATOM 748 N N . ALA A 1 96 ? 7.397 2.229 -1.646 1.00 86.19 96 ALA A N 1
ATOM 749 C CA . ALA A 1 96 ? 6.927 3.480 -2.233 1.00 86.19 96 ALA A CA 1
ATOM 750 C C . ALA A 1 96 ? 6.168 3.217 -3.539 1.00 86.19 96 ALA A C 1
ATOM 752 O O . ALA A 1 96 ? 5.044 3.687 -3.709 1.00 86.19 96 ALA A O 1
ATOM 753 N N . THR A 1 97 ? 6.731 2.376 -4.411 1.00 93.00 97 THR A N 1
ATOM 754 C CA . THR A 1 97 ? 6.106 1.988 -5.682 1.00 93.00 97 THR A CA 1
ATOM 755 C C . THR A 1 97 ? 4.769 1.280 -5.476 1.00 93.00 97 THR A C 1
ATOM 757 O O . THR A 1 97 ? 3.814 1.608 -6.172 1.00 93.00 97 THR A O 1
ATOM 760 N N . CYS A 1 98 ? 4.658 0.367 -4.504 1.00 91.94 98 CYS A N 1
ATOM 761 C CA . CYS A 1 98 ? 3.385 -0.282 -4.172 1.00 91.94 98 CYS A CA 1
ATOM 762 C C . CYS A 1 98 ? 2.331 0.746 -3.739 1.00 91.94 98 CYS A C 1
ATOM 764 O O . CYS A 1 98 ? 1.203 0.720 -4.226 1.00 91.94 98 CYS A O 1
ATOM 766 N N . GLY A 1 99 ? 2.708 1.700 -2.882 1.00 89.50 99 GLY A N 1
ATOM 767 C CA . GLY A 1 99 ? 1.814 2.783 -2.468 1.00 89.50 99 GLY A CA 1
ATOM 768 C C . GLY A 1 99 ? 1.382 3.682 -3.633 1.00 89.50 99 GLY A C 1
ATOM 769 O O . GLY A 1 99 ? 0.213 4.049 -3.729 1.00 89.50 99 GLY A O 1
ATOM 770 N N . HIS A 1 100 ? 2.301 4.013 -4.543 1.00 94.00 100 HIS A N 1
ATOM 771 C CA . HIS A 1 100 ? 2.002 4.793 -5.748 1.00 94.00 100 HIS A CA 1
ATOM 772 C C . HIS A 1 100 ? 1.075 4.041 -6.703 1.00 94.00 100 HIS A C 1
ATOM 774 O O . HIS A 1 100 ? 0.111 4.619 -7.195 1.00 94.00 100 HIS A O 1
ATOM 780 N N . LEU A 1 101 ? 1.322 2.748 -6.915 1.00 95.81 101 LEU A N 1
ATOM 781 C CA . LEU A 1 101 ? 0.484 1.901 -7.754 1.00 95.81 101 LEU A CA 1
ATOM 782 C C . LEU A 1 101 ? -0.948 1.835 -7.214 1.00 95.81 101 LEU A C 1
ATOM 784 O O . LEU A 1 101 ? -1.887 2.070 -7.965 1.00 95.81 101 LEU A O 1
ATOM 788 N N . LEU A 1 102 ? -1.125 1.602 -5.910 1.00 91.94 102 LEU A N 1
ATOM 789 C CA . LEU A 1 102 ? -2.455 1.597 -5.292 1.00 91.94 102 LEU A CA 1
ATOM 790 C C . LEU A 1 102 ? -3.159 2.949 -5.424 1.00 91.94 102 LEU A C 1
ATOM 792 O O . LEU A 1 102 ? -4.360 2.989 -5.671 1.00 91.94 102 LEU A O 1
ATOM 796 N N . ALA A 1 103 ? -2.431 4.058 -5.276 1.00 91.12 103 ALA A N 1
ATOM 797 C CA . ALA A 1 103 ? -3.004 5.388 -5.458 1.00 91.12 103 ALA A CA 1
ATOM 798 C C . ALA A 1 103 ? -3.508 5.601 -6.895 1.00 91.12 103 ALA A C 1
ATOM 800 O O . ALA A 1 103 ? -4.617 6.097 -7.076 1.00 91.12 103 ALA A O 1
ATOM 801 N N . VAL A 1 104 ? -2.726 5.183 -7.895 1.00 94.94 104 VAL A N 1
ATOM 802 C CA . VAL A 1 104 ? -3.105 5.257 -9.314 1.00 94.94 104 VAL A CA 1
ATOM 803 C C . VAL A 1 104 ? -4.320 4.378 -9.598 1.00 94.94 104 VAL A C 1
ATOM 805 O O . VAL A 1 104 ? -5.310 4.867 -10.124 1.00 94.94 104 VAL A O 1
ATOM 808 N N . LEU A 1 105 ? -4.30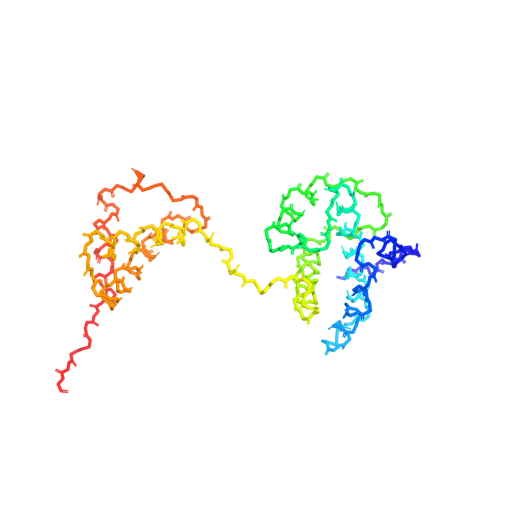1 3.108 -9.192 1.00 94.81 105 LEU A N 1
ATOM 809 C CA . LEU A 1 105 ? -5.401 2.176 -9.470 1.00 94.81 105 LEU A CA 1
ATOM 810 C C . LEU A 1 105 ? -6.719 2.592 -8.804 1.00 94.81 105 LEU A C 1
ATOM 812 O O . LEU A 1 105 ? -7.787 2.385 -9.377 1.00 94.81 105 LEU A O 1
ATOM 816 N N . ARG A 1 106 ? -6.656 3.209 -7.618 1.00 92.50 106 ARG A N 1
ATOM 817 C CA . ARG A 1 106 ? -7.830 3.792 -6.950 1.00 92.50 106 ARG A CA 1
ATOM 818 C C . ARG A 1 106 ? -8.344 5.028 -7.675 1.00 92.50 106 ARG A C 1
ATOM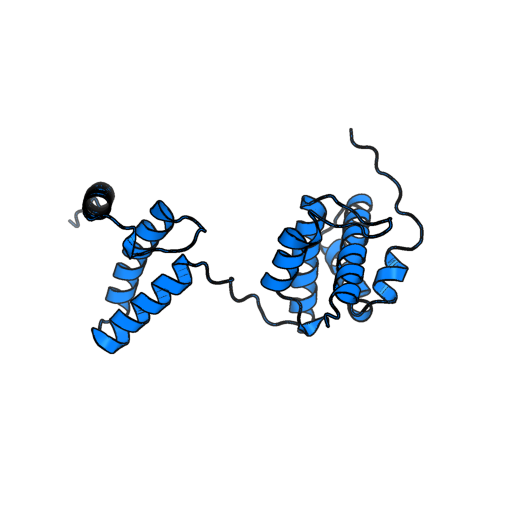 820 O O . ARG A 1 106 ? -9.550 5.167 -7.841 1.00 92.50 106 ARG A O 1
ATOM 827 N N . ALA A 1 107 ? -7.448 5.913 -8.113 1.00 90.56 107 ALA A N 1
ATOM 828 C CA . ALA A 1 107 ? -7.826 7.106 -8.870 1.00 90.56 107 ALA A CA 1
ATOM 829 C C . ALA A 1 107 ? -8.486 6.746 -10.213 1.00 90.56 107 ALA A C 1
ATOM 831 O O . ALA A 1 107 ? -9.446 7.396 -10.615 1.00 90.56 107 ALA A O 1
ATOM 832 N N . GLU A 1 108 ? -8.022 5.671 -10.850 1.00 92.44 108 GLU A N 1
ATOM 833 C CA . GLU A 1 108 ? -8.597 5.107 -12.078 1.00 92.44 108 GLU A CA 1
ATOM 834 C C . GLU A 1 108 ? -9.860 4.251 -11.826 1.00 92.44 108 GLU A C 1
ATOM 836 O O . GLU A 1 108 ? -10.464 3.743 -12.767 1.00 92.44 108 GLU A O 1
ATOM 841 N N . GLY A 1 109 ? -10.281 4.068 -10.566 1.00 90.88 109 GLY A N 1
ATOM 842 C CA . GLY A 1 109 ? -11.487 3.312 -10.203 1.00 90.88 109 GLY A CA 1
ATOM 843 C C . GLY A 1 109 ? -11.399 1.797 -10.427 1.00 90.88 109 GLY A C 1
ATOM 844 O O . GLY A 1 109 ? -12.426 1.121 -10.439 1.00 90.88 109 GLY A O 1
ATOM 845 N N . VAL A 1 110 ? -10.191 1.260 -10.606 1.00 92.19 110 VAL A N 1
ATOM 846 C CA . VAL A 1 110 ? -9.930 -0.165 -10.886 1.00 92.19 110 VAL A CA 1
ATOM 847 C C . VAL A 1 110 ? -10.101 -1.013 -9.633 1.00 92.19 110 VAL A C 1
ATOM 849 O O . VAL A 1 110 ? -10.609 -2.130 -9.687 1.00 92.19 110 VAL A O 1
ATOM 852 N N . ILE A 1 111 ? -9.660 -0.471 -8.499 1.00 89.19 111 ILE A N 1
ATOM 853 C CA . ILE A 1 111 ? -9.727 -1.109 -7.186 1.00 89.19 111 ILE A CA 1
ATOM 8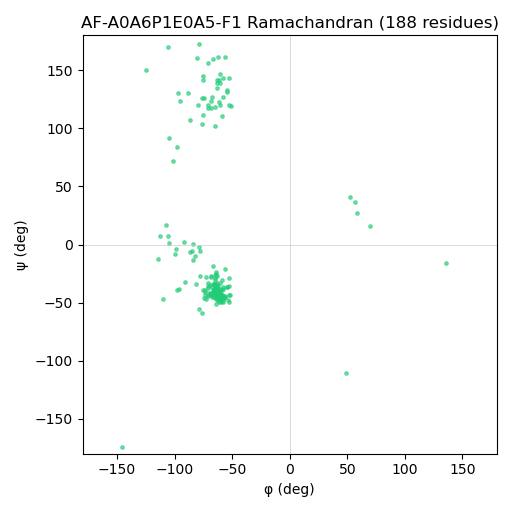54 C C . ILE A 1 111 ? -10.451 -0.178 -6.216 1.00 89.19 111 ILE A C 1
ATOM 856 O O . ILE A 1 111 ? -10.396 1.047 -6.353 1.00 89.19 111 ILE A O 1
ATOM 860 N N . GLY A 1 112 ? -11.135 -0.758 -5.231 1.00 83.94 112 GLY A N 1
ATOM 861 C CA . GLY A 1 112 ? -11.861 0.011 -4.222 1.00 83.94 112 GLY A CA 1
ATOM 862 C C . GLY A 1 112 ? -10.946 0.901 -3.372 1.00 83.94 112 GLY A C 1
ATOM 863 O O . GLY A 1 112 ? -9.732 0.685 -3.277 1.00 83.94 112 GLY A O 1
ATOM 864 N N . GLU A 1 113 ? -11.542 1.901 -2.714 1.00 77.25 113 GLU A N 1
ATOM 865 C CA . GLU A 1 113 ? -10.842 2.658 -1.675 1.00 77.25 113 GLU A CA 1
ATOM 866 C C . GLU A 1 113 ? -10.251 1.700 -0.634 1.00 77.25 113 GLU A C 1
ATOM 868 O O . GLU A 1 113 ? -10.851 0.674 -0.306 1.00 77.25 113 GLU A O 1
ATOM 873 N N . SER A 1 114 ? -9.060 2.033 -0.121 1.00 65.44 114 SER A N 1
ATOM 874 C CA . SER A 1 114 ? -8.457 1.252 0.959 1.00 65.44 114 SER A CA 1
ATOM 875 C C . SER A 1 114 ? -9.413 1.255 2.145 1.00 65.44 114 SER A C 1
ATOM 877 O O . SER A 1 114 ? -9.593 2.279 2.806 1.00 65.44 114 SER A O 1
ATOM 879 N N . MET A 1 115 ? -10.009 0.105 2.440 1.00 57.28 115 MET A N 1
ATOM 880 C CA . MET A 1 115 ? -10.419 -0.158 3.806 1.00 57.28 115 MET A CA 1
ATOM 881 C C . MET A 1 115 ? -9.120 -0.370 4.579 1.00 57.28 115 MET A C 1
ATOM 883 O O . MET A 1 115 ? -8.370 -1.275 4.206 1.00 57.28 115 MET A O 1
ATOM 887 N N . PRO A 1 116 ? -8.804 0.437 5.608 1.00 56.53 116 PRO A N 1
ATOM 888 C CA . PRO A 1 116 ? -7.613 0.189 6.403 1.00 56.53 116 PRO A CA 1
ATOM 889 C C . PRO A 1 116 ? -7.667 -1.263 6.871 1.00 56.53 116 PRO A C 1
ATOM 891 O O . PRO A 1 116 ? -8.649 -1.666 7.502 1.00 56.53 116 PRO A O 1
ATOM 894 N N . ALA A 1 117 ? -6.653 -2.047 6.489 1.00 59.50 117 ALA A N 1
ATOM 895 C CA . ALA A 1 117 ? -6.569 -3.447 6.866 1.00 59.50 117 ALA A CA 1
ATOM 896 C C . ALA A 1 117 ? -6.758 -3.527 8.381 1.00 59.50 117 ALA A C 1
ATOM 898 O O . ALA A 1 117 ? -6.021 -2.890 9.140 1.00 59.50 117 ALA A O 1
ATOM 899 N N . MET A 1 118 ? -7.802 -4.235 8.809 1.00 62.97 118 MET A N 1
ATOM 900 C CA . MET A 1 118 ? -8.098 -4.357 10.224 1.00 62.97 118 MET A CA 1
ATOM 901 C C . MET A 1 118 ? -6.910 -5.035 10.895 1.00 62.97 118 MET A C 1
ATOM 903 O O . MET A 1 118 ? -6.506 -6.131 10.513 1.00 62.97 118 MET A O 1
ATOM 907 N N . THR A 1 119 ? -6.321 -4.376 11.888 1.00 76.69 119 THR A N 1
ATOM 908 C CA . THR A 1 119 ? -5.328 -5.044 12.726 1.00 76.69 119 THR A CA 1
ATOM 909 C C . THR A 1 119 ? -6.018 -6.142 13.546 1.00 76.69 119 TH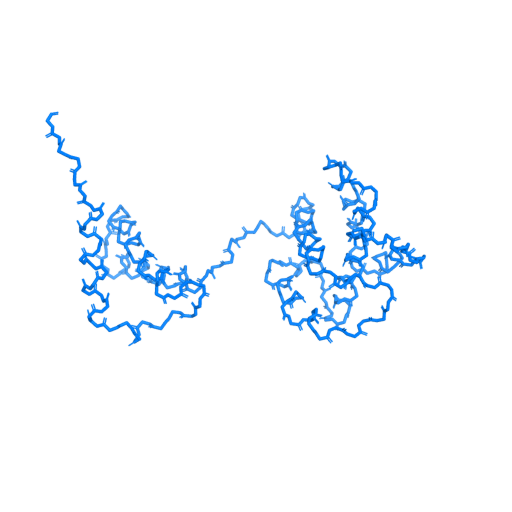R A C 1
ATOM 911 O O . THR A 1 119 ? -7.223 -6.046 13.796 1.00 76.69 119 THR A O 1
ATOM 914 N N . PRO A 1 120 ? -5.285 -7.140 14.071 1.00 74.44 120 PRO A N 1
ATOM 915 C CA . PRO A 1 120 ? -5.854 -8.089 15.034 1.00 74.44 120 PRO A CA 1
ATOM 916 C C . PRO A 1 120 ? -6.540 -7.397 16.229 1.00 74.44 120 PRO A C 1
ATOM 918 O O . PRO A 1 120 ? -7.507 -7.908 16.791 1.00 74.44 120 PRO A O 1
ATOM 921 N N . VAL A 1 121 ? -6.079 -6.193 16.593 1.00 76.50 121 VAL A N 1
ATOM 922 C CA . VAL A 1 121 ? -6.722 -5.333 17.595 1.00 76.50 121 VAL A CA 1
ATOM 923 C C . VAL A 1 121 ? -8.045 -4.751 17.090 1.00 76.50 121 VAL A C 1
ATOM 925 O O . VAL A 1 121 ? -9.007 -4.705 17.853 1.00 76.50 121 VAL A O 1
ATOM 928 N N . ASP A 1 122 ? -8.125 -4.310 15.834 1.00 76.56 122 ASP A N 1
ATOM 929 C CA . ASP A 1 122 ? -9.368 -3.800 15.244 1.00 76.56 122 ASP A CA 1
ATOM 930 C C . ASP A 1 122 ? -10.426 -4.898 15.099 1.00 76.56 122 ASP A C 1
ATOM 932 O O . ASP A 1 122 ? -11.594 -4.649 15.400 1.00 76.56 122 ASP A O 1
ATOM 936 N N . GLU A 1 123 ? -10.024 -6.118 14.729 1.00 76.44 123 GLU A N 1
ATOM 937 C CA . GLU A 1 123 ? -10.910 -7.289 14.707 1.00 76.44 123 GLU A CA 1
ATOM 938 C C . GLU A 1 123 ? -11.494 -7.584 16.087 1.00 76.44 123 GLU A C 1
ATOM 940 O O . GLU A 1 123 ? -12.711 -7.738 16.236 1.00 76.44 123 GLU A O 1
ATOM 945 N N . GLU A 1 124 ? -10.651 -7.614 17.119 1.00 82.75 124 GLU A N 1
ATOM 946 C CA . GLU A 1 124 ? -11.117 -7.910 18.470 1.00 82.75 124 GLU A CA 1
ATOM 947 C C . GLU A 1 124 ? -11.987 -6.779 19.040 1.00 82.75 124 GLU A C 1
ATOM 949 O O . GLU A 1 124 ? -12.993 -7.029 19.709 1.00 82.75 124 GLU A O 1
ATOM 954 N N . LEU A 1 125 ? -11.677 -5.522 18.711 1.00 83.19 125 LEU A N 1
ATOM 955 C CA . LEU A 1 125 ? -12.526 -4.384 19.065 1.00 83.19 125 LEU A CA 1
ATOM 956 C C . LEU A 1 125 ? -13.886 -4.438 18.368 1.00 83.19 125 LEU A C 1
ATOM 958 O O . LEU A 1 125 ? -14.884 -4.085 18.993 1.00 83.19 125 LEU A O 1
ATOM 962 N N . GLN A 1 126 ? -13.958 -4.904 17.120 1.00 80.25 126 GLN A N 1
ATOM 963 C CA . GLN A 1 126 ? -15.228 -5.057 16.411 1.00 80.25 126 GLN A CA 1
ATOM 964 C C . GLN A 1 126 ? -16.088 -6.173 17.020 1.00 80.25 126 GLN A C 1
ATOM 966 O O . GLN A 1 126 ? -17.291 -5.980 17.226 1.00 80.25 126 GLN A O 1
ATOM 971 N N . ARG A 1 127 ? -15.484 -7.319 17.371 1.00 79.94 127 ARG A N 1
ATOM 972 C CA . ARG A 1 127 ? -16.176 -8.397 18.104 1.00 79.94 127 ARG A CA 1
ATOM 973 C C . ARG A 1 127 ? -16.709 -7.888 19.442 1.00 79.94 127 ARG A C 1
ATOM 975 O O . ARG A 1 127 ? -17.860 -8.154 19.797 1.00 79.94 127 ARG A O 1
ATOM 982 N N . PHE A 1 128 ? -15.903 -7.104 20.157 1.00 83.81 128 PHE A N 1
ATOM 983 C CA . PHE A 1 128 ? -16.306 -6.510 21.424 1.00 83.81 128 PHE A CA 1
ATOM 984 C C . PHE A 1 128 ? -17.429 -5.473 21.264 1.00 83.81 128 PHE A C 1
ATOM 986 O O . PHE A 1 128 ? -18.393 -5.525 22.026 1.00 83.81 128 PHE A O 1
ATOM 993 N N . ASP A 1 129 ? -17.369 -4.574 20.274 1.00 83.31 129 ASP A N 1
ATOM 994 C CA . ASP A 1 129 ? -18.444 -3.601 20.007 1.00 83.31 129 ASP A CA 1
ATOM 995 C C . ASP A 1 129 ? -19.761 -4.302 19.663 1.00 83.31 129 ASP A C 1
ATOM 997 O O . ASP A 1 129 ? -20.797 -3.998 20.254 1.00 83.31 129 ASP A O 1
ATOM 1001 N N . THR A 1 130 ? -19.697 -5.320 18.799 1.00 80.31 130 THR A N 1
ATOM 1002 C CA . THR A 1 130 ? -20.850 -6.152 18.426 1.00 80.31 130 THR A CA 1
ATOM 1003 C C . THR A 1 130 ? -21.490 -6.782 19.663 1.00 80.31 130 THR A C 1
ATOM 1005 O O . THR A 1 130 ? -22.705 -6.723 19.839 1.00 80.31 130 THR A O 1
ATOM 1008 N N . HIS A 1 131 ? -20.683 -7.321 20.581 1.00 84.56 131 HIS A N 1
ATOM 1009 C CA . HIS A 1 131 ? -21.181 -7.845 21.852 1.00 84.56 131 HIS A CA 1
ATOM 1010 C C . HIS A 1 131 ? -21.817 -6.750 22.731 1.00 84.56 131 HIS A C 1
ATOM 1012 O O . HIS A 1 131 ? -22.883 -6.955 23.319 1.00 84.56 131 HIS A O 1
ATOM 1018 N N . LEU A 1 132 ? -21.188 -5.575 22.834 1.00 84.38 132 LEU A N 1
ATOM 1019 C CA . LEU A 1 132 ? -21.716 -4.463 23.628 1.00 84.38 132 LEU A CA 1
ATOM 1020 C C . LEU A 1 132 ? -23.040 -3.916 23.073 1.00 84.38 132 LEU A C 1
ATOM 1022 O O . LEU A 1 132 ? -23.892 -3.482 23.850 1.00 84.38 132 LEU A O 1
ATOM 1026 N N . GLU A 1 133 ? -23.211 -3.933 21.756 1.00 81.56 133 GLU A N 1
ATOM 1027 C CA . GLU A 1 133 ? -24.439 -3.532 21.082 1.00 81.56 133 GLU A CA 1
ATOM 1028 C C . GLU A 1 133 ? -25.526 -4.599 21.205 1.00 81.56 133 GLU A C 1
ATOM 1030 O O . GLU A 1 133 ? -26.585 -4.335 21.768 1.00 81.56 133 GLU A O 1
ATOM 1035 N N . GLN A 1 134 ? -25.256 -5.808 20.720 1.00 81.38 134 GLN A N 1
ATOM 1036 C CA . GLN A 1 134 ? -26.282 -6.828 20.513 1.00 81.38 134 GLN A CA 1
ATOM 1037 C C . GLN A 1 134 ? -26.639 -7.579 21.797 1.00 81.38 134 GLN A C 1
ATOM 1039 O O . GLN A 1 134 ? -27.794 -7.945 21.995 1.00 81.38 134 GLN A O 1
ATOM 1044 N N . VAL A 1 135 ? -25.666 -7.801 22.688 1.00 86.62 135 VAL A N 1
ATOM 1045 C CA . VAL A 1 135 ? -25.879 -8.568 23.928 1.00 86.62 135 VAL A CA 1
ATOM 1046 C C . VAL A 1 135 ? -26.118 -7.646 25.117 1.00 86.62 135 VAL A C 1
ATOM 1048 O O . VAL A 1 135 ? -26.934 -7.945 25.986 1.00 86.62 135 VAL A O 1
ATOM 1051 N N . ARG A 1 136 ? -25.396 -6.521 25.189 1.00 79.25 136 ARG A N 1
ATOM 1052 C CA . ARG A 1 136 ? -25.472 -5.597 26.336 1.00 79.25 136 ARG A CA 1
ATOM 1053 C C . ARG A 1 136 ? -26.357 -4.378 26.089 1.00 79.25 136 ARG A C 1
ATOM 1055 O O . ARG A 1 136 ? -26.587 -3.641 27.046 1.00 79.25 136 ARG A O 1
ATOM 1062 N N . GLY A 1 137 ? -26.840 -4.167 24.860 1.00 89.94 137 GLY A N 1
ATOM 1063 C CA . GLY A 1 137 ? -27.769 -3.085 24.521 1.00 89.94 137 GLY A CA 1
ATOM 1064 C C . GLY A 1 137 ? -27.231 -1.688 24.833 1.00 89.94 137 GLY A C 1
ATOM 1065 O O . GLY A 1 137 ? -28.004 -0.789 25.155 1.00 89.94 137 GLY A O 1
ATOM 1066 N N . LEU A 1 138 ? -25.908 -1.498 24.836 1.00 89.19 138 LEU A N 1
ATOM 1067 C CA . LEU A 1 138 ? -25.321 -0.235 25.275 1.00 89.19 138 LEU A CA 1
ATOM 1068 C C . LEU A 1 138 ? -25.482 0.856 24.223 1.00 89.19 138 LEU A C 1
ATOM 1070 O O . LEU A 1 138 ? -25.277 0.626 23.031 1.00 89.19 138 LEU A O 1
ATOM 1074 N N . ALA A 1 139 ? -25.741 2.076 24.695 1.00 90.62 139 ALA A N 1
ATOM 1075 C CA . ALA A 1 139 ? -25.741 3.271 23.863 1.00 90.62 139 ALA A CA 1
ATOM 1076 C C . ALA A 1 139 ? -24.380 3.471 23.174 1.00 90.62 139 ALA A C 1
ATOM 1078 O O . ALA A 1 139 ? -23.326 3.252 23.779 1.00 90.62 139 ALA A O 1
ATOM 1079 N N . ALA A 1 140 ? -24.404 3.953 21.929 1.00 73.06 140 ALA A N 1
ATOM 1080 C CA . ALA A 1 140 ? -23.214 4.120 21.094 1.00 73.06 140 ALA A CA 1
ATOM 1081 C C . ALA A 1 140 ? -22.104 4.958 21.761 1.00 73.06 140 ALA A C 1
ATOM 1083 O O . ALA A 1 140 ? -20.925 4.628 21.640 1.00 73.06 140 ALA A O 1
ATOM 1084 N N . SER A 1 141 ? -22.460 5.995 22.529 1.00 73.38 141 SER A N 1
ATOM 1085 C CA . SER A 1 141 ? -21.497 6.808 23.291 1.00 73.38 141 SER A CA 1
ATOM 1086 C C . SER A 1 141 ? -20.745 5.985 24.342 1.00 73.38 141 SER A C 1
ATOM 1088 O O . SER A 1 141 ? -19.520 6.032 24.413 1.00 73.38 141 SER A O 1
ATOM 1090 N N . THR A 1 142 ? -21.459 5.152 25.102 1.00 80.38 142 THR A N 1
ATOM 1091 C CA . THR A 1 142 ? -20.864 4.262 26.107 1.00 80.38 142 THR A CA 1
ATOM 1092 C C . THR A 1 142 ? -20.007 3.172 25.468 1.00 80.38 142 THR A C 1
ATOM 1094 O O . THR A 1 142 ? -18.965 2.812 26.019 1.00 80.38 142 THR A O 1
ATOM 1097 N N . ARG A 1 143 ? -20.413 2.642 24.307 1.00 85.31 143 ARG A N 1
ATOM 1098 C CA . ARG A 1 143 ? -19.596 1.674 23.562 1.00 85.31 143 ARG A CA 1
ATOM 1099 C C . ARG A 1 143 ? -18.293 2.307 23.089 1.00 85.31 143 ARG A C 1
ATOM 1101 O O . ARG A 1 143 ? -17.232 1.754 23.357 1.00 85.31 143 ARG A O 1
ATOM 1108 N N . LYS A 1 144 ? -18.355 3.513 22.517 1.00 70.69 144 LYS A N 1
ATOM 1109 C CA . LYS A 1 144 ? -17.181 4.278 22.071 1.00 70.69 144 LYS A CA 1
ATOM 1110 C C . LYS A 1 144 ? -16.167 4.505 23.196 1.00 70.69 144 LYS A C 1
ATOM 1112 O O . LYS A 1 144 ? -14.975 4.266 23.000 1.00 70.69 144 LYS A O 1
ATOM 1117 N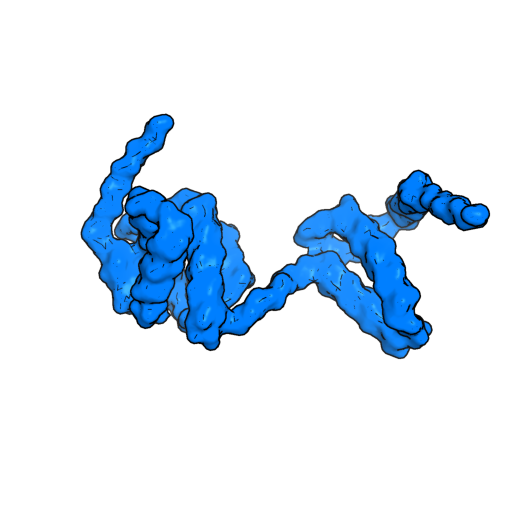 N . ASP A 1 145 ? -16.628 4.900 24.382 1.00 75.06 145 ASP A N 1
ATOM 1118 C CA . ASP A 1 145 ? -15.746 5.091 25.540 1.00 75.06 145 ASP A CA 1
ATOM 1119 C C . ASP A 1 145 ? -15.076 3.786 25.985 1.00 75.06 145 ASP A C 1
ATOM 1121 O O . ASP A 1 145 ? -13.877 3.765 26.275 1.00 75.06 145 ASP A O 1
ATOM 1125 N N . ARG A 1 146 ? -15.823 2.676 25.995 1.00 83.19 146 ARG A N 1
ATOM 1126 C CA . ARG A 1 146 ? -15.288 1.354 26.352 1.00 83.19 146 ARG A CA 1
ATOM 1127 C C . ARG A 1 146 ? -14.287 0.845 25.319 1.00 83.19 146 ARG A C 1
ATOM 1129 O O . ARG A 1 146 ? -13.222 0.372 25.705 1.00 83.19 146 ARG A O 1
ATOM 1136 N N . LEU A 1 147 ? -14.585 0.996 24.031 1.00 78.56 147 LEU A N 1
ATOM 1137 C CA . LEU A 1 147 ? -13.683 0.625 22.941 1.00 78.56 147 LEU A CA 1
ATOM 1138 C C . LEU A 1 147 ? -12.375 1.406 23.000 1.00 78.56 147 LEU A C 1
ATOM 1140 O O . LEU A 1 147 ? -11.320 0.828 22.767 1.00 78.56 147 LEU A O 1
ATOM 1144 N N . ARG A 1 148 ? -12.411 2.693 23.369 1.00 82.94 148 ARG A N 1
ATOM 1145 C CA . ARG A 1 148 ? -11.195 3.496 23.551 1.00 82.94 148 ARG A CA 1
ATOM 1146 C C . ARG A 1 148 ? -10.284 2.906 24.628 1.00 82.94 148 ARG A C 1
ATOM 1148 O O . ARG A 1 148 ? -9.086 2.768 24.405 1.00 82.94 148 ARG A O 1
ATOM 1155 N N . ILE A 1 149 ? -10.853 2.537 25.775 1.00 82.31 149 ILE A N 1
ATOM 1156 C CA . ILE A 1 149 ? -10.099 1.956 26.895 1.00 82.31 149 ILE A CA 1
ATOM 1157 C C . ILE A 1 149 ? -9.514 0.595 26.498 1.00 82.31 149 ILE A C 1
ATOM 1159 O O . ILE A 1 149 ? -8.331 0.343 26.727 1.00 82.31 149 ILE A O 1
ATOM 1163 N N . VAL A 1 150 ? -10.321 -0.265 25.870 1.00 83.00 150 VAL A N 1
ATOM 1164 C CA . VAL A 1 150 ? -9.881 -1.597 25.429 1.00 83.00 150 VAL A CA 1
ATOM 1165 C C . VAL A 1 150 ? -8.822 -1.494 24.332 1.00 83.00 150 VAL A C 1
ATOM 1167 O O . VAL A 1 150 ? -7.831 -2.213 24.387 1.00 83.00 150 VAL A O 1
ATOM 1170 N N . ARG A 1 151 ? -8.949 -0.549 23.395 1.00 83.81 151 ARG A N 1
ATOM 1171 C CA . ARG A 1 151 ? -7.941 -0.299 22.357 1.00 83.81 151 ARG A CA 1
ATOM 1172 C C . ARG A 1 151 ? -6.589 0.047 22.969 1.00 83.81 151 ARG A C 1
ATOM 1174 O O . ARG A 1 151 ? -5.589 -0.529 22.560 1.00 83.81 151 ARG A O 1
ATOM 1181 N N . CYS A 1 152 ? -6.548 0.938 23.962 1.00 83.12 152 CYS A N 1
ATOM 1182 C CA . CYS A 1 152 ? -5.302 1.267 24.657 1.00 83.12 152 CYS A CA 1
ATOM 1183 C C . CYS A 1 152 ? -4.663 0.030 25.303 1.00 83.12 152 CYS A C 1
ATOM 1185 O O . CYS A 1 152 ? -3.461 -0.167 25.157 1.00 83.12 152 CYS A O 1
ATOM 1187 N N . LEU A 1 153 ? -5.461 -0.821 25.959 1.00 83.00 153 LEU A N 1
ATOM 1188 C CA . LEU A 1 153 ? -4.968 -2.066 26.554 1.00 83.00 153 LEU A CA 1
ATOM 1189 C C . LEU A 1 153 ? -4.391 -3.007 25.491 1.00 83.00 153 LEU A C 1
ATOM 1191 O O . LEU A 1 153 ? -3.294 -3.529 25.664 1.00 83.00 153 LEU A O 1
ATOM 1195 N N . LEU A 1 154 ? -5.127 -3.237 24.404 1.00 82.50 154 LEU A N 1
ATOM 1196 C CA . LEU A 1 154 ? -4.731 -4.191 23.373 1.00 82.50 154 LEU A CA 1
ATOM 1197 C C . LEU A 1 154 ? -3.497 -3.718 22.599 1.00 82.50 154 LEU A C 1
ATOM 1199 O O . LEU A 1 154 ? -2.578 -4.506 22.400 1.00 82.50 154 LEU A O 1
ATOM 1203 N N . VAL A 1 155 ? -3.417 -2.432 22.249 1.00 79.56 155 VAL A N 1
ATOM 1204 C CA . VAL A 1 155 ? -2.229 -1.856 21.595 1.00 79.56 155 VAL A CA 1
ATOM 1205 C C . VAL A 1 155 ? -1.006 -1.922 22.509 1.00 79.56 155 VAL A C 1
ATOM 1207 O O . VAL A 1 155 ? 0.071 -2.286 22.051 1.00 79.56 155 VAL A O 1
ATOM 1210 N N . GLU A 1 156 ? -1.149 -1.625 23.805 1.00 78.69 156 GLU A N 1
ATOM 1211 C CA . GLU A 1 156 ? -0.024 -1.694 24.746 1.00 78.69 156 GLU A CA 1
ATOM 1212 C C . GLU A 1 156 ? 0.505 -3.127 24.926 1.00 78.69 156 GLU A C 1
ATOM 1214 O O . GLU A 1 156 ? 1.687 -3.322 25.202 1.00 78.69 156 GLU A O 1
ATOM 1219 N N . ARG A 1 157 ? -0.360 -4.139 24.794 1.00 77.00 157 ARG A N 1
ATOM 1220 C CA . ARG A 1 157 ? 0.003 -5.538 25.068 1.00 77.00 157 ARG A CA 1
ATOM 1221 C C . ARG 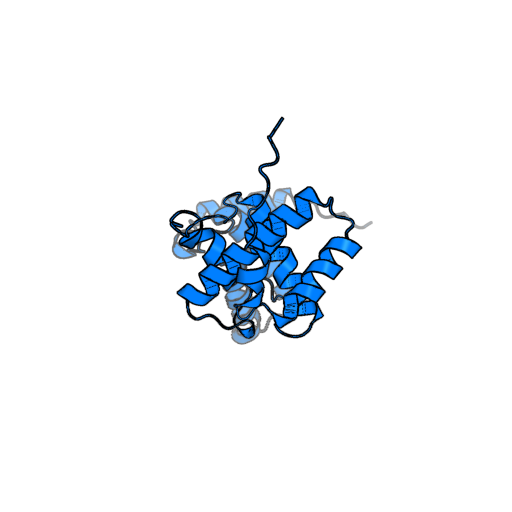A 1 157 ? 0.407 -6.330 23.840 1.00 77.00 157 ARG A C 1
ATOM 1223 O O . ARG A 1 157 ? 1.319 -7.144 23.935 1.00 77.00 157 ARG A O 1
ATOM 1230 N N . PHE A 1 158 ? -0.269 -6.104 22.725 1.00 76.50 158 PHE A N 1
ATOM 1231 C CA . PHE A 1 158 ? -0.107 -6.903 21.518 1.00 76.50 158 PHE A CA 1
ATOM 1232 C C . PHE A 1 158 ? 0.488 -6.094 20.364 1.00 76.50 158 PHE A C 1
ATOM 1234 O O . PHE A 1 158 ? 0.954 -6.696 19.404 1.00 76.50 158 PHE A O 1
ATOM 1241 N N . ALA A 1 159 ? 0.553 -4.759 20.463 1.00 74.56 159 ALA A N 1
ATOM 1242 C CA . ALA A 1 159 ? 0.981 -3.874 19.380 1.00 74.56 159 ALA A CA 1
ATOM 1243 C C . ALA A 1 159 ? 0.249 -4.210 18.066 1.00 74.56 159 ALA A C 1
ATOM 1245 O O . ALA A 1 159 ? -0.955 -3.982 17.969 1.00 74.56 159 ALA A O 1
ATOM 1246 N N . THR A 1 160 ? 0.960 -4.761 17.079 1.00 66.38 160 THR A N 1
ATOM 1247 C CA . THR A 1 160 ? 0.410 -5.251 15.802 1.00 66.38 160 THR A CA 1
ATOM 1248 C C . THR A 1 160 ? 0.324 -6.782 15.714 1.00 66.38 160 THR A C 1
ATOM 1250 O O . THR A 1 160 ? -0.067 -7.311 14.677 1.00 66.38 160 THR A O 1
ATOM 1253 N N . GLY A 1 161 ? 0.711 -7.503 16.769 1.00 64.38 161 GLY A N 1
ATOM 1254 C CA . GLY A 1 161 ? 0.666 -8.962 16.859 1.00 64.38 161 GLY A CA 1
ATOM 1255 C C . GLY A 1 161 ? -0.733 -9.525 17.161 1.00 64.38 161 GLY A C 1
ATOM 1256 O O . GLY A 1 161 ? -1.666 -8.766 17.436 1.00 64.38 161 GLY A O 1
ATOM 1257 N N . PRO A 1 162 ? -0.897 -10.862 17.113 1.00 70.44 162 PRO A N 1
ATOM 1258 C CA . PRO A 1 162 ? -2.181 -11.524 17.342 1.00 70.44 162 PRO A CA 1
ATOM 1259 C C . PRO A 1 162 ? -2.701 -11.287 18.768 1.00 70.44 162 PRO A C 1
ATOM 1261 O O . PRO A 1 162 ? -1.938 -11.323 19.736 1.00 70.44 162 PRO A O 1
ATOM 1264 N N . VAL A 1 163 ? -4.011 -11.049 18.897 1.00 76.62 163 VAL A N 1
ATOM 1265 C CA . VAL A 1 163 ? -4.667 -10.816 20.191 1.00 76.62 163 VAL A CA 1
ATOM 1266 C C . VAL A 1 163 ? -5.078 -12.146 20.817 1.00 76.62 163 VAL A C 1
ATOM 1268 O O . VAL A 1 163 ? -6.061 -12.757 20.416 1.00 76.62 163 VAL A O 1
ATOM 1271 N N . GLU A 1 164 ? -4.356 -12.552 21.859 1.00 78.94 164 GLU A N 1
ATOM 1272 C CA . GLU A 1 164 ? -4.684 -13.723 22.675 1.00 78.94 164 GLU A CA 1
ATOM 1273 C C . GLU A 1 164 ? -5.266 -13.270 24.017 1.00 78.94 164 GLU A C 1
ATOM 1275 O O . GLU A 1 164 ? -4.540 -13.032 24.986 1.00 78.94 164 GLU A O 1
ATOM 1280 N N . LEU A 1 165 ? -6.595 -13.131 24.101 1.00 73.44 165 LEU A N 1
ATOM 1281 C CA . LEU A 1 165 ? -7.260 -12.666 25.329 1.00 73.44 165 LEU A CA 1
ATOM 1282 C C . LEU A 1 165 ? -6.975 -13.565 26.543 1.00 73.44 165 LEU A C 1
ATOM 1284 O O . LEU A 1 165 ? -6.909 -13.079 27.671 1.00 73.44 165 LEU A O 1
ATOM 1288 N N . SER A 1 166 ? -6.759 -14.862 26.311 1.00 76.25 166 SER A N 1
ATOM 1289 C CA . SER A 1 166 ? -6.386 -15.848 27.333 1.00 76.25 166 SER A CA 1
ATOM 1290 C C . SER A 1 166 ? -5.013 -15.572 27.965 1.00 76.25 166 SER A C 1
ATOM 1292 O O . SER A 1 166 ? -4.768 -15.969 29.105 1.00 76.25 166 SER A O 1
ATOM 1294 N N . ALA A 1 167 ? -4.134 -14.850 27.263 1.00 73.38 167 ALA A N 1
ATOM 1295 C CA . ALA A 1 167 ? -2.813 -14.461 27.745 1.00 73.38 167 ALA A CA 1
ATOM 1296 C C . ALA A 1 167 ? -2.843 -13.214 28.650 1.00 73.38 167 ALA A C 1
ATOM 1298 O O . ALA A 1 167 ? -1.833 -12.887 29.282 1.00 73.38 167 ALA A O 1
ATOM 1299 N N . ILE A 1 168 ? -3.983 -12.514 28.747 1.00 77.38 168 ILE A N 1
ATOM 1300 C CA . ILE A 1 168 ? -4.136 -11.345 29.619 1.00 77.38 168 ILE A CA 1
ATOM 1301 C C . ILE A 1 168 ? -4.288 -11.818 31.067 1.00 77.38 168 ILE A C 1
ATOM 1303 O O . ILE A 1 168 ? -5.356 -12.258 31.495 1.00 77.38 168 ILE A O 1
ATOM 1307 N N . ARG A 1 169 ? -3.223 -11.681 31.865 1.00 79.12 169 ARG A N 1
ATOM 1308 C CA . ARG A 1 169 ? -3.277 -12.016 33.294 1.00 79.12 169 ARG A CA 1
ATOM 1309 C C . ARG A 1 169 ? -4.021 -10.937 34.096 1.00 79.12 169 ARG A C 1
ATOM 1311 O O . ARG A 1 169 ? -3.854 -9.745 33.813 1.00 79.12 169 ARG A O 1
ATOM 1318 N N . PRO A 1 170 ? -4.775 -11.306 35.151 1.00 78.19 170 PRO A N 1
ATOM 1319 C CA . PRO A 1 170 ? -5.496 -10.352 35.999 1.00 78.19 170 PRO A CA 1
ATOM 1320 C C . PRO A 1 170 ? -4.616 -9.226 36.561 1.00 78.19 170 PRO A C 1
ATOM 1322 O O . PRO A 1 170 ? -5.048 -8.080 36.661 1.00 78.19 170 PRO A O 1
ATOM 1325 N N . GLU A 1 171 ? -3.362 -9.518 36.895 1.00 76.81 171 GLU A N 1
ATOM 1326 C CA . GLU A 1 171 ? -2.391 -8.550 37.414 1.00 76.81 171 GLU A CA 1
ATOM 1327 C C . GLU A 1 171 ? -2.065 -7.466 36.378 1.00 76.81 171 GLU A C 1
ATOM 1329 O O . GLU A 1 171 ? -1.995 -6.284 36.716 1.00 76.81 171 GLU A O 1
ATOM 1334 N N . GLN A 1 172 ? -1.950 -7.847 35.104 1.00 70.81 172 GLN A N 1
ATOM 1335 C CA . GLN A 1 172 ? -1.665 -6.933 33.994 1.00 70.81 172 GLN A CA 1
ATOM 1336 C C . GLN A 1 172 ? -2.860 -6.026 33.688 1.00 70.81 172 GLN A C 1
ATOM 1338 O O . GLN A 1 172 ? -2.681 -4.864 33.312 1.00 70.81 172 GLN A O 1
ATOM 1343 N N . LEU A 1 173 ? -4.075 -6.543 33.885 1.00 77.00 173 LEU A N 1
ATOM 1344 C CA . LEU A 1 173 ? -5.301 -5.760 33.794 1.00 77.00 173 LEU A CA 1
ATOM 1345 C C . LEU A 1 173 ? -5.386 -4.736 34.938 1.00 77.00 173 LEU A C 1
ATOM 1347 O O . LEU A 1 173 ? -5.666 -3.564 34.692 1.00 77.00 173 LEU A O 1
ATOM 1351 N N . ARG A 1 174 ? -5.078 -5.142 36.180 1.00 78.94 174 ARG A N 1
ATOM 1352 C CA . ARG A 1 174 ? -5.047 -4.232 37.343 1.00 78.94 174 ARG A CA 1
ATOM 1353 C C . ARG A 1 174 ? -3.995 -3.133 37.184 1.00 78.94 174 ARG A C 1
ATOM 1355 O O . ARG A 1 174 ? -4.286 -1.977 37.478 1.00 78.94 174 ARG A O 1
ATOM 1362 N N . GLN A 1 175 ? -2.804 -3.470 36.687 1.00 77.12 175 GLN A N 1
ATOM 1363 C CA . GLN A 1 175 ? -1.739 -2.497 36.434 1.00 77.12 175 GLN A CA 1
ATOM 1364 C C . GLN A 1 175 ? -2.144 -1.470 35.368 1.00 77.12 175 GLN A C 1
ATOM 1366 O O . GLN A 1 175 ? -1.950 -0.273 35.574 1.00 77.12 175 GLN A O 1
ATOM 1371 N N . PHE A 1 176 ? -2.769 -1.922 34.277 1.00 78.25 176 PHE A N 1
ATOM 1372 C CA . PHE A 1 176 ? -3.291 -1.035 33.238 1.00 78.25 176 PHE A CA 1
ATOM 1373 C C . PHE A 1 176 ? -4.369 -0.088 33.783 1.00 78.25 176 PHE A C 1
ATOM 1375 O O . PHE A 1 176 ? -4.299 1.121 33.573 1.00 78.25 176 PHE A O 1
ATOM 1382 N N . LEU A 1 177 ? -5.336 -0.607 34.548 1.00 78.38 177 LEU A N 1
ATOM 1383 C CA . LEU A 1 177 ? -6.380 0.219 35.164 1.00 78.38 177 LEU A CA 1
ATOM 1384 C C . LEU A 1 177 ? -5.793 1.259 36.131 1.00 78.38 177 LEU A C 1
ATOM 1386 O O . LEU A 1 177 ? -6.219 2.414 36.123 1.00 78.38 177 LEU A O 1
ATOM 1390 N N . ALA A 1 178 ? -4.775 0.884 36.911 1.00 78.25 178 ALA A N 1
ATOM 1391 C CA . ALA A 1 178 ? -4.068 1.807 37.796 1.00 78.25 178 ALA A CA 1
ATOM 1392 C C . ALA A 1 178 ? -3.303 2.904 37.026 1.00 78.25 178 ALA A C 1
ATOM 1394 O O . ALA A 1 178 ? -3.219 4.037 37.499 1.00 78.25 178 ALA A O 1
ATOM 1395 N N . GLN A 1 179 ? -2.766 2.603 35.840 1.00 72.19 179 GLN A N 1
ATOM 1396 C CA . GLN A 1 179 ? -2.105 3.582 34.966 1.00 72.19 179 GLN A CA 1
ATOM 1397 C C . GLN A 1 179 ? -3.113 4.521 34.285 1.00 72.19 179 GLN A C 1
ATOM 1399 O O . GLN A 1 179 ? -2.897 5.732 34.257 1.00 72.19 179 GLN A O 1
ATOM 1404 N N . GLN A 1 180 ? -4.252 4.000 33.820 1.00 69.31 180 GLN A N 1
ATOM 1405 C CA . GLN A 1 180 ? -5.335 4.802 33.235 1.00 69.31 180 GLN A CA 1
ATOM 1406 C C . GLN A 1 180 ? -5.936 5.795 34.244 1.00 69.31 180 GLN A C 1
ATOM 1408 O O . GLN A 1 180 ? -6.242 6.930 33.883 1.00 69.31 180 GLN A O 1
ATOM 1413 N N . GLN A 1 181 ? -6.041 5.420 35.525 1.00 63.91 181 GLN A N 1
ATOM 1414 C CA . GLN A 1 181 ? -6.502 6.324 36.588 1.00 63.91 181 GLN A CA 1
ATOM 1415 C C . GLN A 1 181 ? -5.520 7.466 36.895 1.00 63.91 181 GLN A C 1
ATOM 1417 O O . GLN A 1 181 ? -5.957 8.538 37.300 1.00 63.91 181 GLN A O 1
ATOM 1422 N N . ARG A 1 182 ? -4.210 7.278 36.675 1.00 58.72 182 ARG A N 1
ATOM 1423 C CA . ARG A 1 182 ? -3.203 8.347 36.836 1.00 58.72 182 ARG A CA 1
ATOM 1424 C C . ARG A 1 182 ? -3.180 9.326 35.660 1.00 58.72 182 ARG A C 1
ATOM 1426 O O . ARG A 1 182 ? -2.809 10.477 35.851 1.00 58.72 182 ARG A O 1
ATOM 1433 N N . GLY A 1 183 ? -3.581 8.877 34.468 1.00 51.75 183 GLY A N 1
ATOM 1434 C CA . GLY A 1 183 ? -3.741 9.722 33.278 1.00 51.75 183 GLY A CA 1
ATOM 1435 C C . GLY A 1 183 ? -5.088 10.453 33.198 1.00 51.75 183 GLY A C 1
ATOM 1436 O O . GLY A 1 183 ? -5.231 11.377 32.404 1.00 51.75 183 GLY A O 1
ATOM 1437 N N . TYR A 1 184 ? -6.071 10.065 34.018 1.00 43.97 184 TYR A N 1
ATOM 1438 C CA . TYR A 1 184 ? -7.378 10.716 34.114 1.00 43.97 184 TYR A CA 1
ATOM 1439 C C . TYR A 1 184 ? -7.441 11.625 35.351 1.00 43.97 184 TYR A C 1
ATOM 1441 O O . TYR A 1 184 ? -8.128 11.339 36.331 1.00 43.97 184 TYR A O 1
ATOM 1449 N N . THR A 1 185 ? -6.731 12.753 35.316 1.00 36.53 185 THR A N 1
ATOM 1450 C CA . THR A 1 185 ? -7.100 13.901 36.149 1.00 36.53 185 THR A CA 1
ATOM 1451 C C . THR A 1 185 ? -8.324 14.557 35.514 1.00 36.53 185 THR A C 1
ATOM 1453 O O . THR A 1 185 ? -8.263 15.109 34.417 1.00 36.53 185 THR A O 1
ATOM 1456 N N . LYS A 1 186 ? -9.477 14.458 36.185 1.00 34.72 186 LYS A N 1
ATOM 1457 C CA . LYS A 1 186 ? -10.675 15.222 35.814 1.00 34.72 186 LYS A CA 1
ATOM 1458 C C . LYS A 1 186 ? -10.313 16.714 35.762 1.00 34.72 186 LYS A C 1
ATOM 1460 O O . LYS A 1 186 ? -9.774 17.207 36.755 1.00 34.72 186 LYS A O 1
ATOM 1465 N N . PRO A 1 187 ? -10.654 17.466 34.702 1.00 32.84 187 PRO A N 1
ATOM 1466 C CA . PRO A 1 187 ? -10.777 18.903 34.855 1.00 32.84 187 PRO A CA 1
ATOM 1467 C C . PRO A 1 187 ? -11.942 19.158 35.820 1.00 32.84 187 PRO A C 1
ATOM 1469 O O . PRO A 1 187 ? -13.076 18.740 35.578 1.00 32.84 187 PRO A O 1
ATOM 1472 N N . HIS A 1 188 ? -11.634 19.779 36.957 1.00 32.56 188 HIS A N 1
ATOM 1473 C CA . HIS A 1 188 ? -12.631 20.356 37.847 1.00 32.56 188 HIS A CA 1
ATOM 1474 C C . HIS A 1 188 ? -13.398 21.434 37.074 1.00 32.56 188 HIS A C 1
ATOM 1476 O O . HIS A 1 188 ? -12.799 22.395 36.598 1.00 32.56 188 HIS A O 1
ATOM 1482 N N . SER A 1 189 ? -14.712 21.262 36.942 1.00 38.75 189 SER A N 1
ATOM 1483 C CA . SER A 1 189 ? -15.615 22.349 36.578 1.00 38.75 189 SER A CA 1
ATOM 1484 C C . SER A 1 189 ? -15.891 23.182 37.828 1.00 38.75 189 SER A C 1
ATOM 1486 O O . SER A 1 189 ? -16.425 22.648 38.802 1.00 38.75 189 SER A O 1
ATOM 1488 N N . SER A 1 190 ? -15.532 24.461 37.766 1.00 35.28 190 SER A N 1
ATOM 1489 C CA . SER A 1 190 ? -16.146 25.554 38.523 1.00 35.28 190 SER A CA 1
ATOM 1490 C C . SER A 1 190 ? -16.528 26.643 37.535 1.00 35.28 190 SER A C 1
ATOM 1492 O O . SER A 1 190 ? -15.747 26.834 36.573 1.00 35.28 190 SER A O 1
#

Secondary structure (DSSP, 8-state):
----PPPPTTHHHHHHTSTTGGGHHHHHHHHHHTT--HHHHHHHHHHHHHHHHHHHHTT--GGG--HHHHHHIIIIIGGG--PPSS----HHHHHHHHHHHHHHHHHTTSS---PPPPPHHHHHHHHHHHHHHHTT---HHHHHHHHHHHHHHHHHHHTTS---GGG--HHHHHHHHHHHHHH--PPPP-

Sequence (190 aa):
MSATRPLSPGTRDVVRASPLAPYLQAFDGYLEERRYATSTATCYLGSLAHVARWMEQEHLAVEQLDDVVLARFLGEHVPHCQCPGPVTRDLEDLRATCGHLLAVLRAEGVIGESMPAMTPVDEELQRFDTHLEQVRGLAASTRKDRLRIVRCLLVERFATGPVELSAIRPEQLRQFLAQQQRGYTKPHSS

Solvent-accessible surface area (backbone atoms only — not comparable to full-atom values): 11234 Å² total; per-residue (Å²): 139,81,83,85,72,80,81,66,94,55,38,70,57,48,25,59,75,29,82,53,35,86,48,50,65,56,47,54,49,57,43,57,78,69,63,56,53,70,72,54,52,49,50,33,44,22,21,46,26,42,52,34,52,48,29,64,76,69,72,52,57,67,66,69,53,47,75,65,53,51,46,44,44,61,68,61,41,58,83,71,60,77,75,75,78,81,52,59,81,52,66,65,52,40,52,53,33,51,54,51,50,53,51,43,37,36,74,71,64,59,27,74,77,84,69,78,78,70,44,47,56,50,52,52,48,50,55,50,49,50,43,39,43,77,75,63,66,47,55,69,70,62,45,52,56,49,48,54,56,50,47,53,53,43,43,76,73,35,59,84,44,77,72,58,74,89,73,63,49,71,66,61,53,53,52,50,54,57,51,52,56,70,73,56,72,75,82,81,87,127